Protein AF-A0A3M1ZK72-F1 (afdb_monomer_lite)

Radius of gyration: 18.94 Å; chains: 1; bounding box: 48×48×54 Å

Secondary structure (DSSP, 8-state):
--TT-BHHHHHHHHHHHHHHHHHHHHHHHHHHTTSPBPPPPTT--S---SSSBSS--HHHHHHHHHHHHHHHHHHHHHHHHHHHH--S-BSB--HHHHHHHHHHHHHHHHHHHHHHHH---GGGTS-HHHHHHHHHHHHHHHHHHHHHHH-SBTTBPP---HHHHHHHHHHHHHHHHHHHHHHHHHS----SHHHHHHHHHHHHHHHHHHTTTBGGGG-HHHHHHHHHHHHHHHHHHHHHHTTTTS--

pLDDT: mean 91.04, std 11.21, range [40.5, 98.81]

Sequence (248 aa):
MLQNIKDKDIVNGGIIFSVIVAIAIGLLGTWLTRFELAPVPPGDSGFFYEWQLANPTFWSRVTAWFGWIFHNLAIFWTIWYARKNYSKYSDQLRTINWIALGINAVFIVLHYIQTAVFYDGIAQDVPSWTAQFAVAFMLIVVLIMDSPRRGLFFGRKIKFRRAFLDFFRHYHGYIFSFAVIYTFWFHPMVPTWGHLVGFVHVILVMLQGSLMYMRVHLNRKWMFLLEILVLPHAFQVALAQGKDLWPM

Structure (mmCIF, N/CA/C/O backbone):
data_AF-A0A3M1ZK72-F1
#
_entry.id   AF-A0A3M1ZK72-F1
#
loop_
_atom_site.group_PDB
_atom_site.id
_atom_site.type_symbol
_atom_site.label_atom_id
_atom_site.label_alt_id
_atom_site.label_comp_id
_atom_site.label_asym_id
_atom_site.label_entity_id
_atom_site.label_seq_id
_atom_site.pdbx_PDB_ins_code
_atom_site.Cartn_x
_atom_site.Cartn_y
_atom_site.Cartn_z
_atom_site.occupancy
_atom_site.B_iso_or_equiv
_atom_site.auth_seq_id
_atom_site.auth_comp_id
_atom_site.auth_asym_id
_atom_site.auth_atom_id
_atom_site.pdbx_PDB_model_num
ATOM 1 N N . MET A 1 1 ? 4.010 -18.525 22.629 1.00 40.50 1 MET A N 1
ATOM 2 C CA 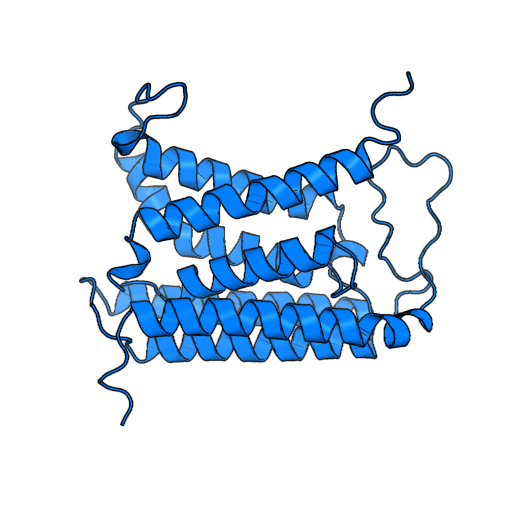. MET A 1 1 ? 5.110 -17.670 23.132 1.00 40.50 1 MET A CA 1
ATOM 3 C C . MET A 1 1 ? 5.039 -16.199 22.661 1.00 40.50 1 MET A C 1
ATOM 5 O O . MET A 1 1 ? 5.993 -15.477 22.883 1.00 40.50 1 MET A O 1
ATOM 9 N N . LEU A 1 2 ? 3.925 -15.708 22.078 1.00 47.84 2 LEU A N 1
ATOM 10 C CA . LEU A 1 2 ? 3.806 -14.333 21.527 1.00 47.84 2 LEU A CA 1
ATOM 11 C C . LEU A 1 2 ? 2.905 -13.377 22.350 1.00 47.84 2 LEU A C 1
ATOM 13 O O . LEU A 1 2 ? 2.495 -12.335 21.853 1.00 47.84 2 LEU A O 1
ATOM 17 N N . GLN A 1 3 ? 2.554 -13.713 23.596 1.00 50.75 3 GLN A N 1
ATOM 18 C CA . GLN A 1 3 ? 1.463 -13.039 24.330 1.00 50.75 3 GLN A CA 1
ATOM 19 C C . GLN A 1 3 ? 1.811 -11.694 25.009 1.00 50.75 3 GLN A C 1
ATOM 21 O O . GLN A 1 3 ? 0.936 -11.119 25.646 1.00 50.75 3 GLN A O 1
ATOM 26 N N . ASN A 1 4 ? 3.026 -11.149 24.848 1.00 57.03 4 ASN A N 1
ATOM 27 C CA . ASN A 1 4 ? 3.474 -9.960 25.600 1.00 57.03 4 ASN A CA 1
ATOM 28 C C . ASN A 1 4 ? 3.925 -8.751 24.762 1.00 57.03 4 ASN A C 1
ATOM 30 O O . ASN A 1 4 ? 4.440 -7.792 25.336 1.00 57.03 4 ASN A O 1
ATOM 34 N N . ILE A 1 5 ? 3.745 -8.750 23.438 1.00 62.25 5 ILE A N 1
ATOM 35 C CA . ILE A 1 5 ? 4.125 -7.576 22.637 1.00 62.25 5 ILE A CA 1
ATOM 36 C C . ILE A 1 5 ? 3.052 -6.495 22.785 1.00 62.25 5 ILE A C 1
ATOM 38 O O . ILE A 1 5 ? 1.888 -6.733 22.457 1.00 62.25 5 ILE A O 1
ATOM 42 N N . LYS A 1 6 ? 3.437 -5.317 23.290 1.00 73.25 6 LYS A N 1
ATOM 43 C CA . LYS A 1 6 ? 2.516 -4.187 23.443 1.00 73.25 6 LYS A CA 1
ATOM 44 C C . LYS A 1 6 ? 2.309 -3.501 22.097 1.00 73.25 6 LYS A C 1
ATOM 46 O O . LYS A 1 6 ? 3.224 -3.410 21.284 1.00 73.25 6 LYS A O 1
ATOM 51 N N . ASP A 1 7 ? 1.131 -2.916 21.912 1.00 75.75 7 ASP A N 1
ATOM 52 C CA . ASP A 1 7 ? 0.740 -2.111 20.748 1.00 75.75 7 ASP A CA 1
ATOM 53 C C . ASP A 1 7 ? 1.836 -1.162 20.215 1.00 75.75 7 ASP A C 1
ATOM 55 O O . ASP A 1 7 ? 2.029 -1.030 19.006 1.00 75.75 7 ASP A O 1
ATOM 59 N N . LYS A 1 8 ? 2.576 -0.504 21.118 1.00 81.25 8 LYS A N 1
ATOM 60 C CA . LYS A 1 8 ? 3.645 0.443 20.766 1.00 81.25 8 LYS A CA 1
ATOM 61 C C . LYS A 1 8 ? 4.841 -0.239 20.095 1.00 81.25 8 LYS A C 1
ATOM 63 O O . LYS A 1 8 ? 5.430 0.336 19.183 1.00 81.25 8 LYS A O 1
ATOM 68 N N . ASP A 1 9 ? 5.188 -1.443 20.532 1.00 87.31 9 ASP A N 1
ATOM 69 C CA . ASP A 1 9 ? 6.349 -2.173 20.024 1.00 87.31 9 ASP A CA 1
ATOM 70 C C . ASP A 1 9 ? 6.115 -2.603 18.573 1.00 87.31 9 ASP A C 1
ATOM 72 O O . ASP A 1 9 ? 7.022 -2.527 17.749 1.00 87.31 9 ASP A O 1
ATOM 76 N N . ILE A 1 10 ? 4.873 -2.959 18.231 1.00 89.19 10 ILE A N 1
ATOM 77 C CA . ILE A 1 10 ? 4.483 -3.310 16.861 1.00 89.19 10 ILE A CA 1
ATOM 78 C C . ILE A 1 10 ? 4.507 -2.097 15.938 1.00 89.19 10 ILE A C 1
ATOM 80 O O . ILE A 1 10 ? 5.010 -2.197 14.822 1.00 89.19 10 ILE A O 1
ATOM 84 N N . VAL A 1 11 ? 4.017 -0.942 16.399 1.00 92.12 11 VAL A N 1
ATOM 85 C CA . VAL A 1 11 ? 4.112 0.302 15.620 1.00 92.12 11 VAL A CA 1
ATOM 86 C C . VAL A 1 11 ? 5.573 0.665 15.363 1.00 92.12 11 VAL A C 1
ATOM 88 O O . VAL A 1 11 ? 5.947 0.911 14.220 1.00 92.12 11 VAL A O 1
ATOM 91 N N . ASN A 1 12 ? 6.417 0.636 16.397 1.00 93.38 12 ASN A N 1
ATOM 92 C CA . ASN A 1 12 ? 7.847 0.909 16.254 1.00 93.38 12 ASN A CA 1
ATOM 93 C C . ASN A 1 12 ? 8.525 -0.085 15.300 1.00 93.38 12 ASN A C 1
ATOM 95 O O . ASN A 1 12 ? 9.280 0.325 14.421 1.00 93.38 12 ASN A O 1
ATOM 99 N N . GLY A 1 13 ? 8.227 -1.379 15.443 1.00 94.69 13 GLY A N 1
ATOM 100 C CA . GLY A 1 13 ? 8.743 -2.424 14.563 1.00 94.69 13 GLY A CA 1
ATOM 101 C C . GLY A 1 13 ? 8.322 -2.217 13.109 1.00 94.69 13 GLY A C 1
ATOM 102 O O . GLY A 1 13 ? 9.150 -2.336 12.214 1.00 94.69 13 GLY A O 1
ATOM 103 N N . GLY A 1 14 ? 7.068 -1.827 12.868 1.00 95.62 14 GLY A N 1
ATOM 104 C CA . GLY A 1 14 ? 6.571 -1.513 11.531 1.00 95.62 14 GLY A CA 1
ATOM 105 C C . GLY A 1 14 ? 7.202 -0.257 10.918 1.00 95.62 14 GLY A C 1
ATOM 106 O O . GLY A 1 14 ? 7.500 -0.253 9.726 1.00 95.62 14 GLY A O 1
ATOM 107 N N . ILE A 1 15 ? 7.491 0.773 11.725 1.00 96.19 15 ILE A N 1
ATOM 108 C CA . ILE A 1 15 ? 8.259 1.949 11.280 1.00 96.19 15 ILE A CA 1
ATOM 109 C C . ILE A 1 15 ? 9.662 1.532 10.844 1.00 96.19 15 ILE A C 1
ATOM 111 O O . ILE A 1 15 ? 10.061 1.826 9.718 1.00 96.19 15 ILE A O 1
ATOM 115 N N . ILE A 1 16 ? 10.383 0.797 11.692 1.00 97.44 16 ILE A N 1
ATOM 116 C CA . ILE A 1 16 ? 11.730 0.304 11.375 1.00 97.44 16 ILE A CA 1
ATOM 117 C C . ILE A 1 16 ? 11.697 -0.564 10.112 1.00 97.44 16 ILE A C 1
ATOM 119 O O . ILE A 1 16 ? 12.498 -0.360 9.203 1.00 97.44 16 ILE A O 1
ATOM 123 N N . PHE A 1 17 ? 10.732 -1.480 10.014 1.00 97.81 17 PHE A N 1
ATOM 124 C CA . PHE A 1 17 ? 10.551 -2.338 8.848 1.00 97.81 17 PHE A CA 1
ATOM 125 C C . PHE A 1 17 ? 10.323 -1.530 7.563 1.00 97.81 17 PHE A C 1
ATOM 127 O O . PHE A 1 17 ? 10.976 -1.800 6.560 1.00 97.81 17 PHE A O 1
ATOM 134 N N . SER A 1 18 ? 9.472 -0.499 7.592 1.00 97.75 18 SER A N 1
ATOM 135 C CA . SER A 1 18 ? 9.225 0.358 6.422 1.00 97.75 18 SER A CA 1
ATOM 136 C C . SER A 1 18 ? 10.490 1.078 5.937 1.00 97.75 18 SER A C 1
ATOM 138 O O . SER A 1 18 ? 10.725 1.170 4.734 1.00 97.75 18 SER A O 1
ATOM 140 N N . VAL A 1 19 ? 11.351 1.514 6.864 1.00 97.44 19 VAL A N 1
ATOM 141 C CA . VAL A 1 19 ? 12.638 2.146 6.541 1.00 97.44 19 VAL A CA 1
ATOM 142 C C . VAL A 1 19 ? 13.615 1.129 5.954 1.00 97.44 19 VAL A C 1
ATOM 144 O O . VAL A 1 19 ? 14.280 1.427 4.967 1.00 97.44 19 VAL A O 1
ATOM 147 N N . ILE A 1 20 ? 13.676 -0.085 6.508 1.00 98.25 20 ILE A N 1
ATOM 148 C CA . ILE A 1 20 ? 14.503 -1.171 5.962 1.00 98.25 20 ILE A CA 1
ATOM 149 C C . ILE A 1 20 ? 14.077 -1.502 4.528 1.00 98.25 20 ILE A C 1
ATOM 151 O O . ILE A 1 20 ? 14.931 -1.626 3.654 1.00 98.25 20 ILE A O 1
ATOM 155 N N . VAL A 1 21 ? 12.769 -1.597 4.268 1.00 98.00 21 VAL A N 1
ATOM 156 C CA . VAL A 1 21 ? 12.245 -1.825 2.915 1.00 98.00 21 VAL A CA 1
ATOM 157 C C . VAL A 1 21 ? 12.635 -0.676 1.985 1.00 98.00 21 VAL A C 1
ATOM 159 O O . VAL A 1 21 ? 13.110 -0.934 0.886 1.00 98.00 21 VAL A O 1
ATOM 162 N N . ALA A 1 22 ? 12.527 0.582 2.420 1.00 97.44 22 ALA A N 1
ATOM 163 C CA . ALA A 1 22 ? 12.958 1.727 1.615 1.00 97.44 22 ALA A CA 1
ATOM 164 C C . ALA A 1 22 ? 14.461 1.685 1.279 1.00 97.44 22 ALA A C 1
ATOM 166 O O . ALA A 1 22 ? 14.845 1.957 0.143 1.00 97.44 22 ALA A O 1
ATOM 167 N N . ILE A 1 23 ? 15.312 1.290 2.233 1.00 97.62 23 ILE A N 1
ATOM 168 C CA . ILE A 1 23 ? 16.748 1.088 1.987 1.00 97.62 23 ILE A CA 1
ATOM 169 C C . ILE A 1 23 ? 16.960 -0.034 0.964 1.00 97.62 23 ILE A C 1
ATOM 171 O O . ILE A 1 23 ? 17.741 0.141 0.032 1.00 97.62 23 ILE A O 1
ATOM 175 N N . ALA A 1 24 ? 16.246 -1.156 1.093 1.00 97.69 24 ALA A N 1
ATOM 176 C CA . ALA A 1 24 ? 16.325 -2.257 0.135 1.00 97.69 24 ALA A CA 1
ATOM 177 C C . ALA A 1 24 ? 15.925 -1.812 -1.282 1.00 97.69 24 ALA A C 1
ATOM 179 O O . ALA A 1 24 ? 16.632 -2.122 -2.237 1.00 97.69 24 ALA A O 1
ATOM 180 N N . ILE A 1 25 ? 14.854 -1.023 -1.423 1.00 97.31 25 ILE A N 1
ATOM 181 C CA . ILE A 1 25 ? 14.452 -0.420 -2.705 1.00 97.31 25 ILE A CA 1
ATOM 182 C C . ILE A 1 25 ? 15.569 0.479 -3.253 1.00 97.31 25 ILE A C 1
ATOM 184 O O . ILE A 1 25 ? 15.899 0.401 -4.433 1.00 97.31 25 ILE A O 1
ATOM 188 N N . GLY A 1 26 ? 16.205 1.288 -2.400 1.00 96.62 26 GLY A N 1
ATOM 189 C CA . GLY A 1 26 ? 17.373 2.091 -2.772 1.00 96.62 26 GLY A CA 1
ATOM 190 C C . GLY A 1 26 ? 18.510 1.254 -3.367 1.00 96.62 26 GLY A C 1
ATOM 191 O O . GLY A 1 26 ? 19.054 1.602 -4.415 1.00 96.62 26 GLY A O 1
ATOM 192 N N . LEU A 1 27 ? 18.826 0.115 -2.743 1.00 95.75 27 LEU A N 1
ATOM 193 C CA . LEU A 1 27 ? 19.849 -0.823 -3.223 1.00 95.75 27 LEU A CA 1
ATOM 194 C C . LEU A 1 27 ? 19.467 -1.503 -4.545 1.00 95.75 27 LEU A C 1
ATOM 196 O O . LEU A 1 27 ? 20.350 -1.877 -5.317 1.00 95.75 27 LEU A O 1
ATOM 200 N N . LEU A 1 28 ? 18.169 -1.627 -4.834 1.00 95.06 28 LEU A N 1
ATOM 201 C CA . LEU A 1 28 ? 17.675 -2.169 -6.097 1.00 95.06 28 LEU A CA 1
ATOM 202 C C . LEU A 1 28 ? 17.957 -1.228 -7.284 1.00 95.06 28 LEU A C 1
ATOM 204 O O . LEU A 1 28 ? 17.975 -1.676 -8.424 1.00 95.06 28 LEU A O 1
ATOM 208 N N . GLY A 1 29 ? 18.245 0.055 -7.051 1.00 93.19 29 GLY A N 1
ATOM 209 C CA . GLY A 1 29 ? 18.380 1.061 -8.108 1.00 93.19 29 GLY A CA 1
ATOM 210 C C . GLY A 1 29 ? 19.330 0.718 -9.244 1.00 93.19 29 GLY A C 1
ATOM 211 O O . GLY A 1 29 ? 18.924 0.731 -10.403 1.00 93.19 29 GLY A O 1
ATOM 212 N N . THR A 1 30 ? 20.572 0.358 -8.922 1.00 94.12 30 THR A N 1
ATOM 213 C CA . THR A 1 30 ? 21.572 -0.015 -9.936 1.00 94.12 30 THR A CA 1
ATOM 214 C C . THR A 1 30 ? 21.172 -1.275 -10.697 1.00 94.12 30 THR A C 1
ATOM 216 O O . THR A 1 30 ? 21.513 -1.430 -11.862 1.00 94.12 30 THR A O 1
ATOM 219 N N . TRP A 1 31 ? 20.428 -2.178 -10.061 1.00 96.69 31 TRP A N 1
ATOM 220 C CA . TRP A 1 31 ? 19.917 -3.376 -10.717 1.00 96.69 31 TRP A CA 1
ATOM 221 C C . TRP A 1 31 ? 18.808 -3.055 -11.723 1.00 96.69 31 TRP A C 1
ATOM 223 O O . TRP A 1 31 ? 18.710 -3.713 -12.757 1.00 96.69 31 TRP A O 1
ATOM 233 N N . LEU A 1 32 ? 17.996 -2.029 -11.455 1.00 96.81 32 LEU A N 1
ATOM 234 C CA . LEU A 1 32 ? 16.893 -1.630 -12.327 1.00 96.81 32 LEU A CA 1
ATOM 235 C C . LEU A 1 32 ? 17.336 -0.915 -13.610 1.00 96.81 32 LEU A C 1
ATOM 237 O O . LEU A 1 32 ? 16.561 -0.876 -14.559 1.00 96.81 32 LEU A O 1
ATOM 241 N N . THR A 1 33 ? 18.568 -0.403 -13.695 1.00 95.00 33 THR A N 1
ATOM 242 C CA . THR A 1 33 ? 19.051 0.327 -14.889 1.00 95.00 33 THR A CA 1
ATOM 243 C C . THR A 1 33 ? 19.231 -0.550 -16.128 1.00 95.00 33 THR A C 1
ATOM 245 O O . THR A 1 33 ? 19.388 -0.036 -17.230 1.00 95.00 33 THR A O 1
ATOM 248 N N . ARG A 1 34 ? 19.186 -1.876 -15.969 1.00 95.62 34 ARG A N 1
ATOM 249 C CA . ARG A 1 34 ? 19.199 -2.836 -17.082 1.00 95.62 34 ARG A CA 1
ATOM 250 C C . ARG A 1 34 ? 17.912 -2.840 -17.908 1.00 95.62 34 ARG A C 1
ATOM 252 O O . ARG A 1 34 ? 17.882 -3.445 -18.974 1.00 95.62 34 ARG A O 1
ATOM 259 N N . PHE A 1 35 ? 16.838 -2.281 -17.359 1.00 96.75 35 PHE A N 1
ATOM 260 C CA . PHE A 1 35 ? 15.537 -2.239 -17.999 1.00 96.75 35 PHE A CA 1
ATOM 261 C C . PHE A 1 35 ? 15.396 -0.942 -18.792 1.00 96.75 35 PHE A C 1
ATOM 263 O O . PHE A 1 35 ? 15.702 0.140 -18.295 1.00 96.75 35 PHE A O 1
ATOM 270 N N . GLU A 1 36 ? 14.921 -1.060 -20.028 1.00 96.19 36 GLU A N 1
ATOM 271 C CA . GLU A 1 36 ? 14.657 0.080 -20.901 1.00 96.19 36 GLU A CA 1
ATOM 272 C C . GLU A 1 36 ? 13.245 0.620 -20.648 1.00 96.19 36 GLU A C 1
ATOM 274 O O . GLU A 1 36 ? 12.268 -0.135 -20.702 1.00 96.19 36 GLU A O 1
ATOM 279 N N . LEU A 1 37 ? 13.140 1.920 -20.363 1.00 95.38 37 LEU A N 1
ATOM 280 C CA . LEU A 1 37 ? 11.871 2.580 -20.050 1.00 95.38 37 LEU A CA 1
ATOM 281 C C . LEU A 1 37 ? 11.234 3.194 -21.287 1.00 95.38 37 LEU A C 1
ATOM 283 O O . LEU A 1 37 ? 11.926 3.647 -22.200 1.00 95.38 37 LEU A O 1
ATOM 287 N N . ALA A 1 38 ? 9.905 3.219 -21.298 1.00 92.50 38 ALA A N 1
ATOM 288 C CA . ALA A 1 38 ? 9.134 3.812 -22.372 1.00 92.50 38 ALA A CA 1
ATOM 289 C C . ALA A 1 38 ? 9.425 5.323 -22.465 1.00 92.50 38 ALA A C 1
ATOM 291 O O . ALA A 1 38 ? 9.337 6.029 -21.455 1.00 92.50 38 ALA A O 1
ATOM 292 N N . PRO A 1 39 ? 9.761 5.847 -23.658 1.00 89.88 39 PRO A N 1
ATOM 293 C CA . PRO A 1 39 ? 9.915 7.281 -23.838 1.00 89.88 39 PRO A CA 1
ATOM 294 C C . PRO A 1 39 ? 8.557 7.974 -23.702 1.00 89.88 39 PRO A C 1
ATOM 296 O O . PRO A 1 39 ? 7.518 7.404 -24.041 1.00 89.88 39 PRO A O 1
ATOM 299 N N . VAL A 1 40 ? 8.577 9.231 -23.258 1.00 85.44 40 VAL A N 1
ATOM 300 C CA . VAL A 1 40 ? 7.370 10.063 -23.208 1.00 85.44 40 VAL A CA 1
ATOM 301 C C . VAL A 1 40 ? 6.778 10.179 -24.622 1.00 85.44 40 VAL A C 1
ATOM 303 O O . VAL A 1 40 ? 7.496 10.588 -25.543 1.00 85.44 40 VAL A O 1
ATOM 306 N N . PRO A 1 41 ? 5.496 9.827 -24.831 1.00 83.81 41 PRO A N 1
ATOM 307 C CA . PRO A 1 41 ? 4.853 9.941 -26.132 1.00 83.81 41 PRO A CA 1
ATOM 308 C C . PRO A 1 41 ? 4.833 11.394 -26.636 1.00 83.81 41 PRO A C 1
ATOM 310 O O . PRO A 1 41 ? 4.575 12.312 -25.850 1.00 83.81 41 PRO A O 1
ATOM 313 N N . PRO A 1 42 ? 5.041 11.637 -27.945 1.00 83.50 42 PRO A N 1
ATOM 314 C CA . PRO A 1 42 ? 4.880 12.969 -28.516 1.00 83.50 42 PRO A CA 1
ATOM 315 C C . PRO A 1 42 ? 3.465 13.510 -28.273 1.00 83.50 42 PRO A C 1
ATOM 317 O O . PRO A 1 42 ? 2.483 12.863 -28.633 1.00 83.50 42 PRO A O 1
ATOM 320 N N . GLY A 1 43 ? 3.364 14.709 -27.692 1.00 76.75 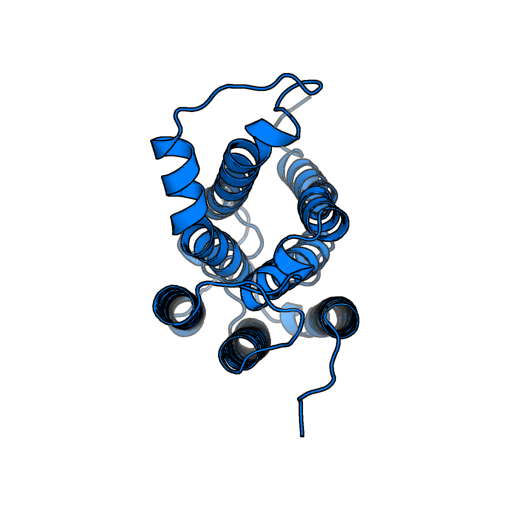43 GLY A N 1
ATOM 321 C CA . GLY A 1 43 ? 2.080 15.352 -27.400 1.00 76.75 43 GLY A CA 1
ATOM 322 C C . GLY A 1 43 ? 1.378 14.850 -26.135 1.00 76.75 43 GLY A C 1
ATOM 323 O O . GLY A 1 43 ? 0.171 15.061 -26.013 1.00 76.75 43 GLY A O 1
ATOM 324 N N . ASP A 1 44 ? 2.093 14.192 -25.212 1.00 76.00 44 ASP A N 1
ATOM 325 C CA . ASP A 1 44 ? 1.523 13.835 -23.910 1.00 76.00 44 ASP A CA 1
ATOM 326 C C . ASP A 1 44 ? 0.995 15.072 -23.168 1.00 76.00 44 ASP A C 1
ATOM 328 O O . ASP A 1 44 ? 1.634 16.122 -23.116 1.00 76.00 44 ASP A O 1
ATOM 332 N N . SER A 1 45 ? -0.189 14.930 -22.576 1.00 68.06 45 SER A N 1
ATOM 333 C CA . SER A 1 45 ? -0.869 15.992 -21.835 1.00 68.06 45 SER A CA 1
ATOM 334 C C . SER A 1 45 ? -0.527 15.985 -20.336 1.00 68.06 45 SER A C 1
ATOM 336 O O . SER A 1 45 ? -1.337 16.443 -19.530 1.00 68.06 45 SER A O 1
ATOM 338 N N . GLY A 1 46 ? 0.610 15.397 -19.946 1.00 66.38 46 GLY A N 1
ATOM 339 C CA . GLY A 1 46 ? 1.106 15.336 -18.567 1.00 66.38 46 GLY A CA 1
ATOM 340 C C . GLY A 1 46 ? 0.602 14.152 -17.731 1.00 66.38 46 GLY A C 1
ATOM 341 O O . GLY A 1 46 ? 0.747 14.168 -16.507 1.00 66.38 46 GLY A O 1
ATOM 342 N N . PHE A 1 47 ? -0.010 13.133 -18.346 1.00 68.50 47 PHE A N 1
ATOM 343 C CA . PHE A 1 47 ? -0.522 11.949 -17.631 1.00 68.50 47 PHE A CA 1
ATOM 344 C C . PHE A 1 47 ? 0.267 10.670 -17.907 1.00 68.50 47 PHE A C 1
ATOM 346 O O . PHE A 1 47 ? -0.012 9.644 -17.265 1.00 68.50 47 PHE A O 1
ATOM 353 N N . PHE A 1 48 ? 1.249 10.720 -18.809 1.00 81.94 48 PHE A N 1
ATOM 354 C CA . PHE A 1 48 ? 2.158 9.611 -19.036 1.00 81.94 48 PHE A CA 1
ATOM 355 C C . PHE A 1 48 ? 2.906 9.241 -17.751 1.00 81.94 48 PHE A C 1
ATOM 357 O O . PHE A 1 48 ? 3.372 10.097 -16.998 1.00 81.94 48 PHE A O 1
ATOM 364 N N . TYR A 1 49 ? 3.003 7.939 -17.484 1.00 87.62 49 TYR A N 1
ATOM 365 C CA . TYR A 1 49 ? 3.740 7.431 -16.338 1.00 87.62 49 TYR A CA 1
ATOM 366 C C . TYR A 1 49 ? 5.119 6.953 -16.794 1.00 87.62 49 TYR A C 1
ATOM 368 O O . TYR A 1 49 ? 5.266 5.879 -17.361 1.00 87.62 49 TYR A O 1
ATOM 376 N N . GLU A 1 50 ? 6.131 7.764 -16.503 1.00 88.31 50 GLU A N 1
ATOM 377 C CA . GLU A 1 50 ? 7.535 7.617 -16.928 1.00 88.31 50 GLU A CA 1
ATOM 378 C C . GLU A 1 50 ? 8.259 6.343 -16.443 1.00 88.31 50 GLU A C 1
ATOM 380 O O . GLU A 1 50 ? 9.342 6.033 -16.930 1.00 88.31 50 GLU A O 1
ATOM 385 N N . TRP A 1 51 ? 7.676 5.572 -15.522 1.00 92.88 51 TRP A N 1
ATOM 386 C CA . TRP A 1 51 ? 8.295 4.366 -14.948 1.00 92.88 51 TRP A CA 1
ATOM 387 C C . TRP A 1 51 ? 7.679 3.073 -15.500 1.00 92.88 51 TRP A C 1
ATOM 389 O O . TRP A 1 51 ? 7.408 2.134 -14.756 1.00 92.88 51 TRP A O 1
ATOM 399 N N . GLN A 1 52 ? 7.421 3.048 -16.806 1.00 94.50 52 GLN A N 1
ATOM 400 C CA . GLN A 1 52 ? 6.898 1.904 -17.561 1.00 94.50 52 GLN A CA 1
ATOM 401 C C . GLN A 1 52 ? 8.003 1.284 -18.419 1.00 94.50 52 GLN A C 1
ATOM 403 O O . GLN A 1 52 ? 8.838 2.019 -18.950 1.00 94.50 52 GLN A O 1
ATOM 408 N N . LEU A 1 53 ? 8.011 -0.039 -18.607 1.00 95.88 53 LEU A N 1
ATOM 409 C CA . LEU A 1 53 ? 8.909 -0.665 -19.582 1.00 95.88 53 LEU A CA 1
ATOM 410 C C . LEU A 1 53 ? 8.575 -0.221 -21.013 1.00 95.88 53 LEU A C 1
ATOM 412 O O . LEU A 1 53 ? 7.411 -0.154 -21.405 1.00 95.88 53 LEU A O 1
ATOM 416 N N . ALA A 1 54 ? 9.610 -0.011 -21.832 1.00 95.69 54 ALA A N 1
ATOM 417 C CA . ALA A 1 54 ? 9.452 0.235 -23.268 1.00 95.69 54 ALA A CA 1
ATOM 418 C C . ALA A 1 54 ? 8.834 -0.972 -23.987 1.00 95.69 54 ALA A C 1
ATOM 420 O O . ALA A 1 54 ? 7.993 -0.824 -24.870 1.00 95.69 54 ALA A O 1
ATOM 421 N N . ASN A 1 55 ? 9.247 -2.175 -23.580 1.00 95.06 55 ASN A N 1
ATOM 422 C CA . ASN A 1 55 ? 8.831 -3.444 -24.168 1.00 95.06 55 ASN A CA 1
ATOM 423 C C . ASN A 1 55 ? 8.289 -4.377 -23.069 1.00 95.06 55 ASN A C 1
ATOM 425 O O . ASN A 1 55 ? 9.005 -5.281 -22.624 1.00 95.06 55 ASN A O 1
ATOM 429 N N . PRO A 1 56 ? 7.050 -4.164 -22.584 1.00 95.88 56 PRO A N 1
ATOM 430 C CA . PRO A 1 56 ? 6.468 -4.992 -21.535 1.00 95.88 56 PRO A CA 1
ATOM 431 C C . PRO A 1 56 ? 6.241 -6.422 -22.034 1.00 95.88 56 PRO A C 1
ATOM 433 O O . PRO A 1 56 ? 5.884 -6.663 -23.189 1.00 95.88 56 PRO A O 1
ATOM 436 N N . THR A 1 57 ? 6.396 -7.396 -21.140 1.00 96.81 57 THR A N 1
ATOM 437 C CA . THR A 1 57 ? 6.166 -8.812 -21.450 1.00 96.81 57 THR A CA 1
ATOM 438 C C . THR A 1 57 ? 4.863 -9.295 -20.825 1.00 96.81 57 THR A C 1
ATOM 440 O O . THR A 1 57 ? 4.287 -8.653 -19.946 1.00 96.81 57 THR A O 1
ATOM 443 N N . PHE A 1 58 ? 4.401 -10.480 -21.230 1.00 97.00 58 PHE A N 1
ATOM 444 C CA . PHE A 1 58 ? 3.292 -11.139 -20.537 1.00 97.00 58 PHE A CA 1
ATOM 445 C C . PHE A 1 58 ? 3.566 -11.267 -19.027 1.00 97.00 58 PHE A C 1
ATOM 447 O O . PHE A 1 58 ? 2.698 -10.967 -18.209 1.00 97.00 58 PHE A O 1
ATOM 454 N N . TRP A 1 59 ? 4.791 -11.656 -18.655 1.00 97.44 59 TRP A N 1
ATOM 455 C CA . TRP A 1 59 ? 5.159 -11.887 -17.260 1.00 97.44 59 TRP A CA 1
ATOM 456 C C . TRP A 1 59 ? 5.273 -10.603 -16.441 1.00 97.44 59 TRP A C 1
ATOM 458 O O . TRP A 1 59 ? 4.872 -10.614 -15.278 1.00 97.44 59 TRP A O 1
ATOM 468 N N . SER A 1 60 ? 5.745 -9.498 -17.027 1.00 95.50 60 SER A N 1
ATOM 469 C CA . SER A 1 60 ? 5.851 -8.225 -16.303 1.00 95.50 60 SER A CA 1
ATOM 470 C C . SER A 1 60 ? 4.491 -7.694 -15.867 1.00 95.50 60 SER A C 1
ATOM 472 O O . SER A 1 60 ? 4.316 -7.318 -14.711 1.00 95.50 60 SER A O 1
ATOM 474 N N . ARG A 1 61 ? 3.485 -7.824 -16.732 1.00 97.19 61 ARG A N 1
ATOM 475 C CA . ARG A 1 61 ? 2.111 -7.383 -16.461 1.00 97.19 61 ARG A CA 1
ATOM 476 C C . ARG A 1 61 ? 1.357 -8.350 -15.552 1.00 97.19 61 ARG A C 1
ATOM 478 O O . ARG A 1 61 ? 0.779 -7.956 -14.540 1.00 97.19 61 ARG A O 1
ATOM 485 N N . VAL A 1 62 ? 1.364 -9.644 -15.889 1.00 97.75 62 VAL A N 1
ATOM 486 C CA . VAL A 1 62 ? 0.517 -10.630 -15.201 1.00 97.75 62 VAL A CA 1
ATOM 487 C C . VAL A 1 62 ? 0.937 -10.836 -13.741 1.00 97.75 62 VAL A C 1
ATOM 489 O O . VAL A 1 62 ? 0.086 -11.051 -12.880 1.00 97.75 62 VAL A O 1
ATOM 492 N N . THR A 1 63 ? 2.237 -10.734 -13.440 1.00 98.12 63 THR A N 1
ATOM 493 C CA . THR A 1 63 ? 2.749 -10.889 -12.070 1.00 98.12 63 THR A CA 1
ATOM 494 C C . THR A 1 63 ? 2.333 -9.728 -11.171 1.00 98.12 63 THR A C 1
ATOM 496 O O . THR A 1 63 ? 1.962 -9.976 -10.024 1.00 98.12 63 THR A O 1
ATOM 499 N N . ALA A 1 64 ? 2.296 -8.495 -11.690 1.00 97.88 64 ALA A N 1
ATOM 500 C CA . ALA A 1 64 ? 1.799 -7.332 -10.959 1.00 97.88 64 ALA A CA 1
ATOM 501 C C . ALA A 1 64 ? 0.294 -7.452 -10.656 1.00 97.88 64 ALA A C 1
ATOM 503 O O . ALA A 1 64 ? -0.129 -7.296 -9.508 1.00 97.88 64 ALA A O 1
ATOM 504 N N . TRP A 1 65 ? -0.518 -7.827 -11.654 1.00 98.44 65 TRP A N 1
ATOM 505 C CA . TRP A 1 65 ? -1.959 -8.033 -11.464 1.00 98.44 65 TRP A CA 1
ATOM 506 C C . TRP A 1 65 ? -2.279 -9.166 -10.495 1.00 98.44 65 TRP A C 1
ATOM 508 O O . TRP A 1 65 ? -3.102 -8.985 -9.598 1.00 98.44 65 TRP A O 1
ATOM 518 N N . PHE A 1 66 ? -1.636 -10.329 -10.632 1.00 98.25 66 PHE A N 1
ATOM 519 C CA . PHE A 1 66 ? -1.852 -11.425 -9.688 1.00 98.25 66 PHE A CA 1
ATOM 520 C C . PHE A 1 66 ? -1.363 -11.069 -8.288 1.00 98.25 66 PHE A C 1
ATOM 522 O O . PHE A 1 66 ? -2.065 -11.361 -7.319 1.00 98.25 66 PHE A O 1
ATOM 529 N N . GLY A 1 67 ? -0.214 -10.397 -8.178 1.00 98.50 67 GLY A N 1
ATOM 530 C CA . GLY A 1 67 ? 0.281 -9.854 -6.918 1.00 98.50 67 GLY A CA 1
ATOM 531 C C . GLY A 1 67 ? -0.782 -9.007 -6.227 1.00 98.50 67 GLY A C 1
ATOM 532 O O . GLY A 1 67 ? -1.130 -9.271 -5.077 1.00 98.50 67 GLY A O 1
ATOM 533 N N . TRP A 1 68 ? -1.385 -8.068 -6.952 1.00 98.56 68 TRP A N 1
ATOM 534 C CA . TRP A 1 68 ? -2.474 -7.242 -6.443 1.00 98.56 68 TRP A CA 1
ATOM 535 C C . TRP A 1 68 ? -3.735 -8.029 -6.081 1.00 98.56 68 TRP A C 1
ATOM 537 O O . TRP A 1 68 ? -4.236 -7.873 -4.966 1.00 98.56 68 TRP A O 1
ATOM 547 N N . ILE A 1 69 ? -4.239 -8.891 -6.972 1.00 98.69 69 ILE A N 1
ATOM 548 C CA . ILE A 1 69 ? -5.466 -9.671 -6.742 1.00 98.69 69 ILE A CA 1
ATOM 549 C C . ILE A 1 69 ? -5.315 -10.531 -5.490 1.00 98.69 69 ILE A C 1
ATOM 551 O O . ILE A 1 69 ? -6.153 -10.465 -4.590 1.00 98.69 69 ILE A O 1
ATOM 555 N N . PHE A 1 70 ? -4.244 -11.322 -5.402 1.00 98.81 70 PHE A N 1
ATOM 556 C CA . PHE A 1 70 ? -4.048 -12.225 -4.273 1.00 98.81 70 PHE A CA 1
ATOM 557 C C . PHE A 1 70 ? -3.755 -11.465 -2.982 1.00 98.81 70 PHE A C 1
ATOM 559 O O . PHE A 1 70 ? -4.295 -11.838 -1.941 1.00 98.81 70 PHE A O 1
ATOM 566 N N . HIS A 1 71 ? -2.982 -10.376 -3.040 1.00 98.81 71 HIS A N 1
ATOM 567 C CA . HIS A 1 71 ? -2.734 -9.540 -1.868 1.00 98.81 71 HIS A CA 1
ATOM 568 C C . HIS A 1 71 ? -4.043 -8.946 -1.335 1.00 98.81 71 HIS A C 1
ATOM 570 O O . HIS A 1 71 ? -4.360 -9.073 -0.150 1.00 98.81 71 HIS A O 1
ATOM 576 N N . ASN A 1 72 ? -4.849 -8.365 -2.224 1.00 98.56 72 ASN A N 1
ATOM 577 C CA . ASN A 1 72 ? -6.102 -7.724 -1.864 1.00 98.56 72 ASN A CA 1
ATOM 578 C C . ASN A 1 72 ? -7.130 -8.734 -1.332 1.00 98.56 72 ASN A C 1
ATOM 580 O O . ASN A 1 72 ? -7.725 -8.505 -0.281 1.00 98.56 72 ASN A O 1
ATOM 584 N N . LEU A 1 73 ? -7.298 -9.886 -1.992 1.00 98.75 73 LEU A N 1
ATOM 585 C CA . LEU A 1 73 ? -8.205 -10.944 -1.530 1.00 98.75 73 LEU A CA 1
ATOM 586 C C . LEU A 1 73 ? -7.771 -11.536 -0.185 1.00 98.75 73 LEU A C 1
ATOM 588 O O . LEU A 1 73 ? -8.621 -11.767 0.679 1.00 98.75 73 LEU A O 1
ATOM 592 N N . ALA A 1 74 ? -6.468 -11.741 0.026 1.00 98.81 74 ALA A N 1
ATOM 593 C CA . ALA A 1 74 ? -5.947 -12.231 1.296 1.00 98.81 74 ALA A CA 1
ATOM 594 C C . ALA A 1 74 ? -6.253 -11.245 2.435 1.00 98.81 74 ALA A C 1
ATOM 596 O O . ALA A 1 74 ? -6.776 -11.644 3.476 1.00 98.81 74 ALA A O 1
ATOM 597 N N . ILE A 1 75 ? -6.024 -9.944 2.226 1.00 98.75 75 ILE A N 1
ATOM 598 C CA . ILE A 1 75 ? -6.348 -8.918 3.226 1.00 98.75 75 ILE A CA 1
ATOM 599 C C . ILE A 1 75 ? -7.861 -8.780 3.426 1.00 98.75 75 ILE A C 1
ATOM 601 O O . ILE A 1 75 ? -8.315 -8.738 4.572 1.00 98.75 75 ILE A O 1
ATOM 605 N N . PHE A 1 76 ? -8.668 -8.813 2.365 1.00 98.75 76 PHE A N 1
ATOM 606 C CA . PHE A 1 76 ? -10.131 -8.812 2.466 1.00 98.75 76 PHE A CA 1
ATOM 607 C C . PHE A 1 76 ? -10.642 -9.980 3.307 1.00 98.75 76 PHE A C 1
ATOM 609 O O . PHE A 1 76 ? -11.514 -9.790 4.158 1.00 98.75 76 PHE A O 1
ATOM 616 N N . TRP A 1 77 ? -10.067 -11.170 3.129 1.00 98.75 77 TRP A N 1
ATOM 617 C CA . TRP A 1 77 ? -10.384 -12.324 3.961 1.00 98.75 77 TRP A CA 1
ATOM 618 C C . TRP A 1 77 ? -10.053 -12.067 5.436 1.00 98.75 77 TRP A C 1
ATOM 620 O O . TRP A 1 77 ? -10.886 -12.353 6.300 1.00 98.75 77 TRP A O 1
ATOM 630 N N . THR A 1 78 ? -8.901 -11.459 5.747 1.00 98.69 78 THR A N 1
ATOM 631 C CA . THR A 1 78 ? -8.564 -11.130 7.144 1.00 98.69 78 THR A CA 1
ATOM 632 C C . THR A 1 78 ? -9.546 -10.132 7.765 1.00 98.69 78 THR A C 1
ATOM 634 O O . THR A 1 78 ? -9.954 -10.310 8.916 1.00 98.69 78 THR A O 1
ATOM 637 N N . ILE A 1 79 ? -9.992 -9.130 6.998 1.00 98.38 79 ILE A N 1
ATOM 638 C CA . ILE A 1 79 ? -10.978 -8.134 7.439 1.00 98.38 79 ILE A CA 1
ATOM 639 C C . ILE A 1 79 ? -12.333 -8.802 7.675 1.00 98.38 79 ILE A C 1
ATOM 641 O O . ILE A 1 79 ? -12.964 -8.575 8.710 1.00 98.38 79 ILE A O 1
ATOM 645 N N . TRP A 1 80 ? -12.781 -9.643 6.742 1.00 98.31 80 TRP A N 1
ATOM 646 C CA . TRP A 1 80 ? -14.016 -10.412 6.877 1.00 98.31 80 TRP A CA 1
ATOM 647 C C . TRP A 1 80 ? -13.986 -11.291 8.127 1.00 98.31 80 TRP A C 1
ATOM 649 O O . TRP A 1 80 ? -14.917 -11.255 8.937 1.00 98.31 80 TRP A O 1
ATOM 659 N N . TYR A 1 81 ? -12.887 -12.022 8.326 1.00 98.44 81 TYR A N 1
ATOM 660 C CA . TYR A 1 81 ? -12.698 -12.886 9.482 1.00 98.44 81 TYR A CA 1
ATOM 661 C C . TYR A 1 81 ? -12.741 -12.084 10.786 1.00 98.44 81 TYR A C 1
ATOM 663 O O . TYR A 1 81 ? -13.476 -12.443 11.708 1.00 98.44 81 TYR A O 1
ATOM 671 N N . ALA A 1 82 ? -11.997 -10.979 10.871 1.00 97.31 82 ALA A N 1
ATOM 672 C CA . ALA A 1 82 ? -11.977 -10.133 12.058 1.00 97.31 82 ALA A CA 1
ATOM 673 C C . ALA A 1 82 ? -13.364 -9.546 12.355 1.00 97.31 82 ALA A C 1
ATOM 675 O O . ALA A 1 82 ? -13.817 -9.603 13.497 1.00 97.31 82 ALA A O 1
ATOM 676 N N . ARG A 1 83 ? -14.083 -9.069 11.329 1.00 96.00 83 ARG A N 1
ATOM 677 C CA . ARG A 1 83 ? -15.449 -8.542 11.474 1.00 96.00 83 ARG A CA 1
ATOM 678 C C . ARG A 1 83 ? -16.444 -9.572 11.996 1.00 96.00 83 ARG A C 1
ATOM 680 O O . ARG A 1 83 ? -17.319 -9.215 12.779 1.00 96.00 83 ARG A O 1
ATOM 687 N N . LYS A 1 84 ? -16.330 -10.828 11.559 1.00 97.00 84 LYS A N 1
ATOM 688 C CA . LYS A 1 84 ? -17.224 -11.913 11.985 1.00 97.00 84 LYS A CA 1
ATOM 689 C C . LYS A 1 84 ? -16.943 -12.375 13.415 1.00 97.00 84 LYS A C 1
ATOM 691 O O . LYS A 1 84 ? -17.874 -12.734 14.128 1.00 97.00 84 LYS A O 1
ATOM 696 N N . ASN A 1 85 ? -15.675 -12.384 13.825 1.00 96.81 85 ASN A N 1
ATOM 697 C CA . ASN A 1 85 ? -15.257 -13.013 15.078 1.00 96.81 85 ASN A CA 1
ATOM 698 C C . ASN A 1 85 ? -15.038 -12.023 16.228 1.00 96.81 85 ASN A C 1
ATOM 700 O O . ASN A 1 85 ? -15.027 -12.436 17.387 1.00 96.81 85 ASN A O 1
ATOM 704 N N . TYR A 1 86 ? -14.847 -10.731 15.947 1.00 94.81 86 TYR A N 1
ATOM 705 C CA . TYR A 1 86 ? -14.471 -9.744 16.956 1.00 94.81 86 TYR A CA 1
ATOM 706 C C . TYR A 1 86 ? -15.481 -8.605 17.084 1.00 94.81 86 TYR A C 1
ATOM 708 O O . TYR A 1 86 ? -15.896 -7.989 16.108 1.00 94.81 86 TYR A O 1
ATOM 716 N N . SER A 1 87 ? -15.806 -8.266 18.332 1.00 91.50 87 SER A N 1
ATOM 717 C CA . SER A 1 87 ? -16.706 -7.157 18.680 1.00 91.50 87 SER A CA 1
ATOM 718 C C . SER A 1 87 ? -16.052 -6.078 19.548 1.00 91.50 87 SER A C 1
ATOM 720 O O . SER A 1 87 ? -16.555 -4.959 19.621 1.00 91.50 87 SER A O 1
ATOM 722 N N . LYS A 1 88 ? -14.921 -6.384 20.201 1.00 93.50 88 LYS A N 1
ATOM 723 C CA . LYS A 1 88 ? -14.216 -5.477 21.120 1.00 93.50 88 LYS A CA 1
ATOM 724 C C . LYS A 1 88 ? -12.764 -5.267 20.708 1.00 93.50 88 LYS A C 1
ATOM 726 O O . LYS A 1 88 ? -12.099 -6.209 20.257 1.00 93.50 88 LYS A O 1
ATOM 731 N N . TYR A 1 89 ? -12.284 -4.048 20.942 1.00 93.56 89 TYR A N 1
ATOM 732 C CA . TYR A 1 89 ? -10.880 -3.679 20.788 1.00 93.56 89 TYR A CA 1
ATOM 733 C C . TYR A 1 89 ? -10.017 -4.282 21.906 1.00 93.56 89 TYR A C 1
ATOM 735 O O . TYR A 1 89 ? -10.498 -4.470 23.025 1.00 93.56 89 TYR A O 1
ATOM 743 N N . SER A 1 90 ? -8.757 -4.595 21.605 1.00 91.44 90 SER A N 1
ATOM 744 C CA . SER A 1 90 ? -7.794 -5.186 22.545 1.00 91.44 90 SER A CA 1
ATOM 745 C C . SER A 1 90 ? -6.434 -4.487 22.484 1.00 91.44 90 SER A C 1
ATOM 747 O O . SER A 1 90 ? -6.106 -3.882 21.472 1.00 91.44 90 SER A O 1
ATOM 749 N N . ASP A 1 91 ? -5.659 -4.574 23.562 1.00 87.50 91 ASP A N 1
ATOM 750 C CA . ASP A 1 91 ? -4.260 -4.112 23.643 1.00 87.50 91 ASP A CA 1
ATOM 751 C C . ASP A 1 91 ? -3.258 -5.244 23.340 1.00 87.50 91 ASP A C 1
ATOM 753 O O . ASP A 1 91 ? -2.080 -5.166 23.684 1.00 87.50 91 ASP A O 1
ATOM 757 N N . GLN A 1 92 ? -3.756 -6.362 22.807 1.00 87.38 92 GLN A N 1
ATOM 758 C CA . GLN A 1 92 ? -2.965 -7.535 22.466 1.00 87.38 92 GLN A CA 1
ATOM 759 C C . GLN A 1 92 ? -3.229 -7.929 21.019 1.00 87.38 92 GLN A C 1
ATOM 761 O O . GLN A 1 92 ? -4.374 -7.936 20.554 1.00 87.38 92 GLN A O 1
ATOM 766 N N . LEU A 1 93 ? -2.158 -8.318 20.328 1.00 89.62 93 LEU A N 1
ATOM 767 C CA . LEU A 1 93 ? -2.254 -8.906 19.001 1.00 89.62 93 LEU A CA 1
ATOM 768 C C . LEU A 1 93 ? -3.020 -10.225 19.054 1.00 89.62 93 LEU A C 1
ATOM 770 O O . LEU A 1 93 ? -2.696 -11.129 19.828 1.00 89.62 93 LEU A O 1
ATOM 774 N N . ARG A 1 94 ? -4.002 -10.362 18.166 1.00 92.25 94 ARG A N 1
ATOM 775 C CA . ARG A 1 94 ? -4.695 -11.628 17.930 1.00 92.25 94 ARG A CA 1
ATOM 776 C C . ARG A 1 94 ? -4.072 -12.346 16.743 1.00 92.25 94 ARG A C 1
ATOM 778 O O . ARG A 1 94 ? -3.362 -11.753 15.932 1.00 92.25 94 ARG A O 1
ATOM 785 N N . THR A 1 95 ? -4.388 -13.628 16.603 1.00 94.38 95 THR A N 1
ATOM 786 C CA . THR A 1 95 ? -3.879 -14.465 15.509 1.00 94.38 95 THR A CA 1
ATOM 787 C C . THR A 1 95 ? -4.130 -13.846 14.136 1.00 94.38 95 THR A C 1
ATOM 789 O O . THR A 1 95 ? -3.231 -13.840 13.306 1.00 94.38 95 THR A O 1
ATOM 792 N N . ILE A 1 96 ? -5.308 -13.255 13.898 1.00 96.81 96 ILE A N 1
ATOM 793 C CA . ILE A 1 96 ? -5.592 -12.648 12.590 1.00 96.81 96 ILE A CA 1
ATOM 794 C C . ILE A 1 96 ? -4.742 -11.404 12.313 1.00 96.81 96 ILE A C 1
ATOM 796 O O . ILE A 1 96 ? -4.423 -11.144 11.159 1.00 96.81 96 ILE A O 1
ATOM 800 N N . ASN A 1 97 ? -4.341 -10.655 13.346 1.00 96.56 97 ASN A N 1
ATOM 801 C CA . ASN A 1 97 ? -3.445 -9.515 13.175 1.00 96.56 97 ASN A CA 1
ATOM 802 C C . ASN A 1 97 ? -2.055 -10.004 12.755 1.00 96.56 97 ASN A C 1
ATOM 804 O O . ASN A 1 97 ? -1.485 -9.473 11.810 1.00 96.56 97 ASN A O 1
ATOM 808 N N . TRP A 1 98 ? -1.550 -11.068 13.391 1.00 96.12 98 TRP A N 1
ATOM 809 C CA . TRP A 1 98 ? -0.307 -11.726 12.976 1.00 96.12 98 TRP A CA 1
ATOM 810 C C . TRP A 1 98 ? -0.372 -12.249 11.542 1.00 96.12 98 TRP A C 1
ATOM 812 O O . TRP A 1 98 ? 0.573 -12.058 10.783 1.00 96.12 98 TRP A O 1
ATOM 822 N N . ILE A 1 99 ? -1.494 -12.856 11.154 1.00 98.25 99 ILE A N 1
ATOM 823 C CA . ILE A 1 99 ? -1.702 -13.323 9.781 1.00 98.25 99 ILE A CA 1
ATOM 824 C C . ILE A 1 99 ? -1.706 -12.141 8.804 1.00 98.25 99 ILE A C 1
ATOM 826 O O . ILE A 1 99 ? -1.009 -12.196 7.799 1.00 98.25 99 ILE A O 1
ATOM 830 N N . ALA A 1 100 ? -2.421 -11.053 9.104 1.00 98.50 100 ALA A N 1
ATOM 831 C CA . ALA A 1 100 ? -2.449 -9.864 8.251 1.00 98.50 100 ALA A CA 1
ATOM 832 C C . ALA A 1 100 ? -1.063 -9.204 8.118 1.00 98.50 100 ALA A C 1
ATOM 834 O O . ALA A 1 100 ? -0.688 -8.797 7.021 1.00 98.50 100 ALA A O 1
ATOM 835 N N . LEU A 1 101 ? -0.288 -9.130 9.208 1.00 98.19 101 LEU A N 1
ATOM 836 C CA . LEU A 1 101 ? 1.103 -8.660 9.180 1.00 98.19 101 LEU A CA 1
ATOM 837 C C . LEU A 1 101 ? 1.975 -9.561 8.297 1.00 98.19 101 LEU A C 1
ATOM 839 O O . LEU A 1 101 ? 2.729 -9.060 7.468 1.00 98.19 101 LEU A O 1
ATOM 843 N N . GLY A 1 102 ? 1.844 -10.882 8.449 1.00 98.31 102 GLY A N 1
ATOM 844 C CA . GLY A 1 102 ? 2.575 -11.866 7.652 1.00 98.31 102 GLY A CA 1
ATOM 845 C C . GLY A 1 102 ? 2.232 -11.798 6.165 1.00 98.31 102 GLY A C 1
ATOM 846 O O . GLY A 1 102 ? 3.138 -11.804 5.340 1.00 98.31 102 GLY A O 1
ATOM 847 N N . ILE A 1 103 ? 0.947 -11.663 5.822 1.00 98.81 103 ILE A N 1
ATOM 848 C CA . ILE A 1 103 ? 0.479 -11.470 4.441 1.00 98.81 103 ILE A CA 1
ATOM 849 C C . ILE A 1 103 ? 1.141 -10.230 3.837 1.00 98.81 103 ILE A C 1
ATOM 851 O O . ILE A 1 103 ? 1.813 -10.349 2.816 1.00 98.81 103 ILE A O 1
ATOM 855 N N . ASN A 1 104 ? 1.021 -9.069 4.490 1.00 98.75 104 ASN A N 1
ATOM 856 C CA . ASN A 1 104 ? 1.630 -7.831 3.997 1.00 98.75 104 ASN A CA 1
ATOM 857 C C . ASN A 1 104 ? 3.151 -7.984 3.828 1.00 98.75 104 ASN A C 1
ATOM 859 O O . ASN A 1 104 ? 3.687 -7.618 2.788 1.00 98.75 104 ASN A O 1
ATOM 863 N N . ALA A 1 105 ? 3.851 -8.574 4.803 1.00 98.50 105 ALA A N 1
ATOM 864 C CA . ALA A 1 105 ? 5.296 -8.788 4.721 1.00 98.50 105 ALA A CA 1
ATOM 865 C C . ALA A 1 105 ? 5.694 -9.695 3.542 1.00 98.50 105 ALA A C 1
ATOM 867 O O . ALA A 1 105 ? 6.629 -9.372 2.809 1.00 98.50 105 ALA A O 1
ATOM 868 N N . VAL A 1 106 ? 4.965 -10.794 3.319 1.00 98.75 106 VAL A N 1
ATOM 869 C CA . VAL A 1 106 ? 5.194 -11.698 2.182 1.00 98.75 106 VAL A CA 1
ATOM 870 C C . VAL A 1 106 ? 4.969 -10.972 0.862 1.00 98.75 106 VAL A C 1
ATOM 872 O O . VAL A 1 106 ? 5.831 -11.031 -0.009 1.00 98.75 106 VAL A O 1
ATOM 875 N N . PHE A 1 107 ? 3.860 -10.246 0.706 1.00 98.75 107 PHE A N 1
ATOM 876 C CA . PHE A 1 107 ? 3.586 -9.525 -0.538 1.00 98.75 107 PHE A CA 1
ATOM 877 C C . PHE A 1 107 ? 4.534 -8.345 -0.770 1.00 98.75 107 PHE A C 1
ATOM 879 O O . PHE A 1 107 ? 4.810 -8.031 -1.923 1.00 98.75 107 PHE A O 1
ATOM 886 N N . ILE A 1 108 ? 5.100 -7.748 0.283 1.00 98.75 108 ILE A N 1
ATOM 887 C CA . ILE A 1 108 ? 6.176 -6.759 0.151 1.00 98.75 108 ILE A CA 1
ATOM 888 C C . ILE A 1 108 ? 7.428 -7.387 -0.460 1.00 98.75 108 ILE A C 1
ATOM 890 O O . ILE A 1 108 ? 7.981 -6.842 -1.412 1.00 98.75 108 ILE A O 1
ATOM 894 N N . VAL A 1 109 ? 7.839 -8.557 0.033 1.00 98.56 109 VAL A N 1
ATOM 895 C CA . VAL A 1 109 ? 8.982 -9.294 -0.529 1.00 98.56 109 VAL A CA 1
ATOM 896 C C . VAL A 1 109 ? 8.687 -9.771 -1.951 1.00 98.56 109 VAL A C 1
ATOM 898 O O . VAL A 1 109 ? 9.535 -9.636 -2.829 1.00 98.56 109 VAL A O 1
ATOM 901 N N . LEU A 1 110 ? 7.484 -10.292 -2.207 1.00 98.62 110 LEU A N 1
ATOM 902 C CA . LEU A 1 110 ? 7.083 -10.725 -3.546 1.00 98.62 110 LEU A CA 1
ATOM 903 C C . LEU A 1 110 ? 7.075 -9.565 -4.536 1.00 98.62 110 LEU A C 1
ATOM 905 O O . LEU A 1 110 ? 7.548 -9.742 -5.651 1.00 98.62 110 LEU A O 1
ATOM 909 N N . HIS A 1 111 ? 6.579 -8.393 -4.141 1.00 98.69 111 HIS A N 1
ATOM 910 C CA . HIS A 1 111 ? 6.594 -7.219 -5.004 1.00 98.69 111 HIS A CA 1
ATOM 911 C C . HIS A 1 111 ? 8.027 -6.740 -5.265 1.00 98.69 111 HIS A C 1
ATOM 913 O O . HIS A 1 111 ? 8.380 -6.492 -6.411 1.00 98.69 111 HIS A O 1
ATOM 919 N N . TYR A 1 112 ? 8.893 -6.733 -4.247 1.00 98.50 112 TYR A N 1
ATOM 920 C CA . TYR A 1 112 ? 10.316 -6.438 -4.433 1.00 98.50 112 TYR A CA 1
ATOM 921 C C . TYR A 1 112 ? 10.973 -7.379 -5.455 1.00 98.50 112 TYR A C 1
ATOM 923 O O . TYR A 1 112 ? 11.655 -6.927 -6.373 1.00 98.50 112 TYR A O 1
ATOM 931 N N . ILE A 1 113 ? 10.738 -8.691 -5.335 1.00 98.44 113 ILE A N 1
ATOM 932 C CA . ILE A 1 113 ? 11.237 -9.689 -6.294 1.00 98.44 113 ILE A CA 1
ATOM 933 C C . ILE A 1 113 ? 10.615 -9.467 -7.676 1.00 98.44 113 ILE A C 1
ATOM 935 O O . ILE A 1 113 ? 11.317 -9.553 -8.681 1.00 98.44 113 ILE A O 1
ATOM 939 N N . GLN A 1 114 ? 9.320 -9.162 -7.742 1.00 98.38 114 GLN A N 1
ATOM 940 C CA . GLN A 1 114 ? 8.614 -8.902 -8.991 1.00 98.38 114 GLN A CA 1
ATOM 941 C C . GLN A 1 114 ? 9.217 -7.693 -9.717 1.00 98.38 114 GLN A C 1
ATOM 943 O O . GLN A 1 114 ? 9.576 -7.835 -10.883 1.00 98.38 114 GLN A O 1
ATOM 948 N N . THR A 1 115 ? 9.445 -6.567 -9.035 1.00 98.12 115 THR A N 1
ATOM 949 C CA . THR A 1 115 ? 10.130 -5.407 -9.624 1.00 98.12 115 THR A CA 1
ATOM 950 C C . THR A 1 115 ? 11.563 -5.771 -10.019 1.00 98.12 115 THR A C 1
ATOM 952 O O . THR A 1 115 ? 12.017 -5.437 -11.109 1.00 98.12 115 THR A O 1
ATOM 955 N N . ALA A 1 116 ? 12.290 -6.510 -9.176 1.00 97.94 116 ALA A N 1
ATOM 956 C CA . ALA A 1 116 ? 13.658 -6.907 -9.484 1.00 97.94 116 ALA A CA 1
ATOM 957 C C . ALA A 1 116 ? 13.744 -7.773 -10.750 1.00 97.94 116 ALA A C 1
ATOM 959 O O . ALA A 1 116 ? 14.685 -7.619 -11.525 1.00 97.94 116 ALA A O 1
ATOM 960 N N . VAL A 1 117 ? 12.805 -8.695 -10.966 1.00 98.06 117 VAL A N 1
ATOM 961 C CA . VAL A 1 117 ? 12.851 -9.669 -12.069 1.00 98.06 117 VAL A CA 1
ATOM 962 C C . VAL A 1 117 ? 12.159 -9.151 -13.328 1.00 98.06 117 VAL A C 1
ATOM 964 O O . VAL A 1 117 ? 12.686 -9.355 -14.418 1.00 98.06 117 VAL A O 1
ATOM 967 N N . PHE A 1 118 ? 11.022 -8.473 -13.188 1.00 97.75 118 PHE A N 1
ATOM 968 C CA . PHE A 1 118 ? 10.155 -8.097 -14.305 1.00 97.75 118 PHE A CA 1
ATOM 969 C C . PHE A 1 118 ? 9.910 -6.593 -14.460 1.00 97.75 118 PHE A C 1
ATOM 971 O O . PHE A 1 118 ? 9.320 -6.199 -15.462 1.00 97.75 118 PHE A O 1
ATOM 978 N N . TYR A 1 119 ? 10.370 -5.776 -13.513 1.00 97.62 119 TYR A N 1
ATOM 979 C CA . TYR A 1 119 ? 10.226 -4.320 -13.475 1.00 97.62 119 TYR A CA 1
ATOM 980 C C . TYR A 1 119 ? 8.794 -3.804 -13.311 1.00 97.62 119 TYR A C 1
ATOM 982 O O . TYR A 1 119 ? 8.537 -3.212 -12.274 1.00 97.62 119 TYR A O 1
ATOM 990 N N . ASP A 1 120 ? 7.896 -4.011 -14.282 1.00 95.12 120 ASP A N 1
ATOM 991 C CA . ASP A 1 120 ? 6.610 -3.292 -14.388 1.00 95.12 120 ASP A CA 1
ATOM 992 C C . ASP A 1 120 ? 5.705 -3.388 -13.152 1.00 95.12 120 ASP A C 1
ATOM 994 O O . ASP A 1 120 ? 5.715 -4.371 -12.417 1.00 95.12 120 ASP A O 1
ATOM 998 N N . GLY A 1 121 ? 4.832 -2.393 -12.997 1.00 95.00 121 GLY A N 1
ATOM 999 C CA . GLY A 1 121 ? 3.662 -2.447 -12.118 1.00 95.00 121 GLY A CA 1
ATOM 1000 C C . GLY A 1 121 ? 2.352 -2.408 -12.909 1.00 95.00 121 GLY A C 1
ATOM 1001 O O . GLY A 1 121 ? 2.344 -2.368 -14.141 1.00 95.00 121 GLY A O 1
ATOM 1002 N N . ILE A 1 122 ? 1.216 -2.344 -12.204 1.00 97.19 122 ILE A N 1
ATOM 1003 C CA . ILE A 1 122 ? -0.108 -2.196 -12.846 1.00 97.19 122 ILE A CA 1
ATOM 1004 C C . ILE A 1 122 ? -0.192 -0.914 -13.690 1.00 97.19 122 ILE A C 1
ATOM 1006 O O . ILE A 1 122 ? -0.984 -0.851 -14.631 1.00 97.19 122 ILE A O 1
ATOM 1010 N N . ALA A 1 123 ? 0.656 0.081 -13.413 1.00 94.88 123 ALA A N 1
ATOM 1011 C CA . ALA A 1 123 ? 0.744 1.294 -14.210 1.00 94.88 123 ALA A CA 1
ATOM 1012 C C . ALA A 1 123 ? 0.931 1.041 -15.709 1.00 94.88 123 ALA A C 1
ATOM 1014 O O . ALA A 1 123 ? 0.515 1.885 -16.492 1.00 94.88 123 ALA A O 1
ATOM 1015 N N . GLN A 1 124 ? 1.495 -0.098 -16.124 1.00 94.88 124 GLN A N 1
ATOM 1016 C CA . GLN A 1 124 ? 1.618 -0.464 -17.539 1.00 94.88 124 GLN A CA 1
ATOM 1017 C C . GLN A 1 124 ? 0.263 -0.552 -18.266 1.00 94.88 124 GLN A C 1
ATOM 1019 O O . GLN A 1 124 ? 0.192 -0.354 -19.478 1.00 94.88 124 GLN A O 1
ATOM 1024 N N . ASP A 1 125 ? -0.808 -0.852 -17.528 1.00 94.88 125 ASP A N 1
ATOM 1025 C CA . ASP A 1 125 ? -2.110 -1.223 -18.084 1.00 94.88 125 ASP A CA 1
ATOM 1026 C C . ASP A 1 125 ? -3.212 -0.207 -17.820 1.00 94.88 125 ASP A C 1
ATOM 1028 O O . ASP A 1 125 ? -4.272 -0.272 -18.447 1.00 94.88 125 ASP A O 1
ATOM 1032 N N . VAL A 1 126 ? -2.998 0.710 -16.876 1.00 93.06 126 VAL A N 1
ATOM 1033 C CA . VAL A 1 126 ? -4.029 1.653 -16.449 1.00 93.06 126 VAL A CA 1
ATOM 1034 C C . VAL A 1 126 ? -3.459 3.051 -16.204 1.00 93.06 126 VAL A C 1
ATOM 1036 O O . VAL A 1 126 ? -2.321 3.192 -15.756 1.00 93.06 126 VAL A O 1
ATOM 1039 N N . PRO A 1 127 ? -4.250 4.110 -16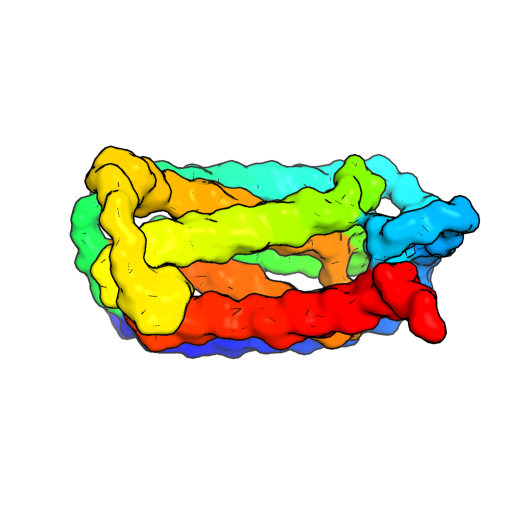.451 1.00 89.44 127 PRO A N 1
ATOM 1040 C CA . PRO A 1 127 ? -3.778 5.480 -16.290 1.00 89.44 127 PRO A CA 1
ATOM 1041 C C . PRO A 1 127 ? -3.336 5.822 -14.860 1.00 89.44 127 PRO A C 1
ATOM 1043 O O . PRO A 1 127 ? -3.977 5.418 -13.883 1.00 89.44 127 PRO A O 1
ATOM 1046 N N . SER A 1 128 ? -2.314 6.673 -14.742 1.00 86.50 128 SER A N 1
ATOM 1047 C CA . SER A 1 128 ? -1.743 7.162 -13.473 1.00 86.50 128 SER A CA 1
ATOM 1048 C C . SER A 1 128 ? -2.756 7.816 -12.530 1.00 86.50 128 SER A C 1
ATOM 1050 O O . SER A 1 128 ? -2.694 7.621 -11.312 1.00 86.50 128 SER A O 1
ATOM 1052 N N . TRP A 1 129 ? -3.752 8.522 -13.072 1.00 85.25 129 TRP A N 1
ATOM 1053 C CA . TRP A 1 129 ? -4.785 9.187 -12.272 1.00 85.25 129 TRP A CA 1
ATOM 1054 C C . TRP A 1 129 ? -5.627 8.207 -11.443 1.00 85.25 129 TRP A C 1
ATOM 1056 O O . TRP A 1 129 ? -6.180 8.593 -10.415 1.00 85.25 129 TRP A O 1
ATOM 1066 N N . THR A 1 130 ? -5.711 6.931 -11.832 1.00 92.62 130 THR A N 1
ATOM 1067 C CA . THR A 1 130 ? -6.484 5.925 -11.084 1.00 92.62 130 THR A CA 1
ATOM 1068 C C . THR A 1 130 ? -5.878 5.653 -9.703 1.00 92.62 130 THR A C 1
ATOM 1070 O O . THR A 1 130 ? -6.607 5.552 -8.714 1.00 92.62 130 THR A O 1
ATOM 1073 N N . ALA A 1 131 ? -4.545 5.598 -9.608 1.00 90.62 131 ALA A N 1
ATOM 1074 C CA . ALA A 1 131 ? -3.815 5.437 -8.353 1.00 90.62 131 ALA A CA 1
ATOM 1075 C C . ALA A 1 131 ? -3.989 6.667 -7.452 1.00 90.62 131 ALA A C 1
ATOM 1077 O O . ALA A 1 131 ? -4.295 6.542 -6.263 1.00 90.62 131 ALA A O 1
ATOM 1078 N N . GLN A 1 132 ? -3.892 7.861 -8.042 1.00 89.06 132 GLN A N 1
ATOM 1079 C CA . GLN A 1 132 ? -4.129 9.124 -7.342 1.00 89.06 132 GLN A CA 1
ATOM 1080 C C . GLN A 1 132 ? -5.558 9.201 -6.794 1.00 89.06 132 GLN A C 1
ATOM 1082 O O . GLN A 1 132 ? -5.765 9.531 -5.624 1.00 89.06 132 GLN A O 1
ATOM 1087 N N . PHE A 1 133 ? -6.545 8.836 -7.615 1.00 90.94 133 PHE A N 1
ATOM 1088 C CA . PHE A 1 133 ? -7.949 8.816 -7.227 1.00 90.94 133 PHE A CA 1
ATOM 1089 C C . PHE A 1 133 ? -8.210 7.837 -6.078 1.00 90.94 133 PHE A C 1
ATOM 1091 O O . PHE A 1 133 ? -8.935 8.183 -5.148 1.00 90.94 133 PHE A O 1
ATOM 1098 N N . ALA A 1 134 ? -7.592 6.652 -6.085 1.00 94.62 134 ALA A N 1
ATOM 1099 C CA . ALA A 1 134 ? -7.750 5.674 -5.010 1.00 94.62 134 ALA A CA 1
ATOM 1100 C C . ALA A 1 134 ? -7.308 6.236 -3.643 1.00 94.62 134 ALA A C 1
ATOM 1102 O O . ALA A 1 134 ? -8.041 6.124 -2.654 1.00 94.62 134 ALA A O 1
ATOM 1103 N N . VAL A 1 135 ? -6.152 6.906 -3.586 1.00 90.88 135 VAL A N 1
ATOM 1104 C CA . VAL A 1 135 ? -5.646 7.539 -2.353 1.00 90.88 135 VAL A CA 1
ATOM 1105 C C . VAL A 1 135 ? -6.479 8.762 -1.972 1.00 90.88 135 VAL A C 1
ATOM 1107 O O . VAL A 1 135 ? -6.854 8.908 -0.808 1.00 90.88 135 VAL A O 1
ATOM 1110 N N . ALA A 1 136 ? -6.828 9.621 -2.933 1.00 92.00 136 ALA A N 1
ATOM 1111 C CA . ALA A 1 136 ? -7.679 10.783 -2.684 1.00 92.00 136 ALA A CA 1
ATOM 1112 C C . ALA A 1 136 ? -9.048 10.365 -2.125 1.00 92.00 136 ALA A C 1
ATOM 1114 O O . ALA A 1 136 ? -9.530 10.944 -1.151 1.00 92.00 136 ALA A O 1
ATOM 1115 N N . PHE A 1 137 ? -9.647 9.309 -2.679 1.00 94.81 137 PHE A N 1
ATOM 1116 C CA . PHE A 1 137 ? -10.903 8.753 -2.192 1.00 94.81 137 PHE A CA 1
ATOM 1117 C C . PHE A 1 137 ? -10.771 8.215 -0.764 1.00 94.81 137 PHE A C 1
ATOM 1119 O O . PHE A 1 137 ? -11.616 8.516 0.080 1.00 94.81 137 PHE A O 1
ATOM 1126 N N . MET A 1 138 ? -9.685 7.500 -0.447 1.00 95.12 138 MET A N 1
ATOM 1127 C CA . MET A 1 138 ? -9.389 7.081 0.927 1.00 95.12 138 MET A CA 1
ATOM 1128 C C . MET A 1 138 ? -9.346 8.284 1.885 1.00 95.12 138 MET A C 1
ATOM 1130 O O . MET A 1 138 ? -10.012 8.261 2.921 1.00 95.12 138 MET A O 1
ATOM 1134 N N . LEU A 1 139 ? -8.629 9.356 1.532 1.00 93.06 139 LEU A N 1
ATOM 1135 C CA . LEU A 1 139 ? -8.536 10.570 2.354 1.00 93.06 139 LEU A CA 1
ATOM 1136 C C . LEU A 1 139 ? -9.892 11.266 2.526 1.00 93.06 139 LEU A C 1
ATOM 1138 O O . LEU A 1 139 ? -10.225 11.696 3.631 1.00 93.06 139 LEU A O 1
ATOM 1142 N N . ILE A 1 140 ? -10.712 11.332 1.474 1.00 93.19 140 ILE A N 1
ATOM 1143 C CA . ILE A 1 140 ? -12.084 11.854 1.554 1.00 93.19 140 ILE A CA 1
ATOM 1144 C C . ILE A 1 140 ? -12.906 11.042 2.557 1.00 93.19 140 ILE A C 1
ATOM 1146 O O . ILE A 1 140 ? -13.597 11.615 3.400 1.00 93.19 140 ILE A O 1
ATOM 1150 N N . VAL A 1 141 ? -12.816 9.713 2.518 1.00 94.69 141 VAL A N 1
ATOM 1151 C CA . VAL A 1 141 ? -13.530 8.849 3.466 1.00 94.69 141 VAL A CA 1
ATOM 1152 C C . VAL A 1 141 ? -13.022 9.043 4.898 1.00 94.69 141 VAL A C 1
ATOM 1154 O O . VAL A 1 141 ? -13.840 9.131 5.817 1.00 94.69 141 VAL A O 1
ATOM 1157 N N . VAL A 1 142 ? -11.707 9.188 5.106 1.00 92.81 142 VAL A N 1
ATOM 1158 C CA . VAL A 1 142 ? -11.128 9.546 6.416 1.00 92.81 142 VAL A CA 1
ATOM 1159 C C . VAL A 1 142 ? -11.715 10.868 6.920 1.00 92.81 142 VAL A C 1
ATOM 1161 O O . VAL A 1 142 ? -12.193 10.944 8.055 1.00 92.81 142 VAL A O 1
ATOM 1164 N N . LEU A 1 143 ? -11.759 11.895 6.066 1.00 91.19 143 LEU A N 1
ATOM 1165 C CA . LEU A 1 143 ? -12.334 13.200 6.390 1.00 91.19 143 LEU A CA 1
ATOM 1166 C C . LEU A 1 143 ? -13.820 13.097 6.753 1.00 91.19 143 LEU A C 1
ATOM 1168 O O . LEU A 1 143 ? -14.240 13.656 7.767 1.00 91.19 143 LEU A O 1
ATOM 1172 N N . ILE A 1 144 ? -14.614 12.346 5.985 1.00 92.00 144 ILE A N 1
ATOM 1173 C CA . ILE A 1 144 ? -16.032 12.094 6.279 1.00 92.00 144 ILE A CA 1
ATOM 1174 C C . ILE A 1 144 ? -16.186 11.430 7.652 1.00 92.00 144 ILE A C 1
ATOM 1176 O O . ILE A 1 144 ? -16.960 11.915 8.483 1.00 92.00 144 ILE A O 1
ATOM 1180 N N . MET A 1 145 ? -15.443 10.352 7.912 1.00 92.31 145 MET A N 1
ATOM 1181 C CA . MET A 1 145 ? -15.544 9.578 9.152 1.00 92.31 145 MET A CA 1
ATOM 1182 C C . MET A 1 145 ? -15.125 10.373 10.389 1.00 92.31 145 MET A C 1
ATOM 1184 O O . MET A 1 145 ? -15.755 10.228 11.443 1.00 92.31 145 MET A O 1
ATOM 1188 N N . ASP A 1 146 ? -14.097 11.213 10.264 1.00 89.62 146 ASP A N 1
ATOM 1189 C CA . ASP A 1 146 ? -13.546 11.985 11.379 1.00 89.62 146 ASP A CA 1
ATOM 1190 C C . ASP A 1 146 ? -14.190 13.380 11.529 1.00 89.62 146 ASP A C 1
ATOM 1192 O O . ASP A 1 146 ? -14.045 14.037 12.566 1.00 89.62 146 ASP A O 1
ATOM 1196 N N . SER A 1 147 ? -14.991 13.817 10.548 1.00 90.81 147 SER A N 1
ATOM 1197 C CA . SER A 1 147 ? -15.697 15.108 10.570 1.00 90.81 147 SER A CA 1
ATOM 1198 C C . SER A 1 147 ? -16.533 15.382 11.831 1.00 90.81 147 SER A C 1
ATOM 1200 O O . SER A 1 147 ? -16.491 16.524 12.304 1.00 90.81 147 SER A O 1
ATOM 1202 N N . PRO A 1 148 ? -17.238 14.415 12.468 1.00 88.50 148 PRO A N 1
ATOM 1203 C CA . PRO A 1 148 ? -18.001 14.705 13.686 1.00 88.50 148 PRO A CA 1
ATOM 1204 C C . PRO A 1 148 ? -17.093 15.059 14.874 1.00 88.50 148 PRO A C 1
ATOM 1206 O O . PRO A 1 148 ? -17.513 15.759 15.803 1.00 88.50 148 PRO A O 1
ATOM 1209 N N . ARG A 1 149 ? -15.843 14.577 14.845 1.00 88.06 149 ARG A N 1
ATOM 1210 C CA . ARG A 1 149 ? -14.846 14.780 15.894 1.00 88.06 149 ARG A CA 1
ATOM 1211 C C . ARG A 1 149 ? -14.070 16.076 15.683 1.00 88.06 149 ARG A C 1
ATOM 1213 O O . ARG A 1 149 ? -14.062 16.905 16.591 1.00 88.06 149 ARG A O 1
ATOM 1220 N N . ARG A 1 150 ? -13.432 16.242 14.518 1.00 88.12 150 ARG A N 1
ATOM 1221 C CA . ARG A 1 150 ? -12.479 17.337 14.242 1.00 88.12 150 ARG A CA 1
ATOM 1222 C C . ARG A 1 150 ? -13.002 18.452 13.332 1.00 88.12 150 ARG A C 1
ATOM 1224 O O . ARG A 1 150 ? -12.359 19.488 13.241 1.00 88.12 150 ARG A O 1
ATOM 1231 N N . GLY A 1 151 ? -14.161 18.272 12.698 1.00 87.62 151 GLY A N 1
ATOM 1232 C CA . GLY A 1 151 ? -14.628 19.166 11.635 1.00 87.62 151 GLY A CA 1
ATOM 1233 C C . GLY A 1 151 ? -13.844 19.000 10.328 1.00 87.62 151 GLY A C 1
ATOM 1234 O O . GLY A 1 151 ? -12.913 18.204 10.259 1.00 87.62 151 GLY A O 1
ATOM 1235 N N . LEU A 1 152 ? -14.254 19.709 9.273 1.00 84.50 152 LEU A N 1
ATOM 1236 C CA . LEU A 1 152 ? -13.618 19.629 7.946 1.00 84.50 152 LEU A CA 1
ATOM 1237 C C . LEU A 1 152 ? -12.816 20.886 7.606 1.00 84.50 152 LEU A C 1
ATOM 1239 O O . LEU A 1 152 ? -1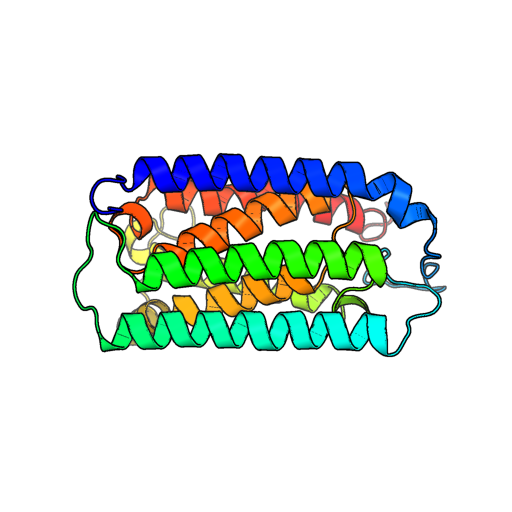1.640 20.793 7.280 1.00 84.50 152 LEU A O 1
ATOM 1243 N N . PHE A 1 153 ? -13.436 22.060 7.734 1.00 82.12 153 PHE A N 1
ATOM 1244 C CA . PHE A 1 153 ? -12.828 23.346 7.384 1.00 82.12 153 PHE A CA 1
ATOM 1245 C C . PHE A 1 153 ? -12.723 24.217 8.627 1.00 82.12 153 PHE A C 1
ATOM 1247 O O . PHE A 1 153 ? -13.749 24.560 9.214 1.00 82.12 153 PHE A O 1
ATOM 1254 N N . PHE A 1 154 ? -11.498 24.536 9.056 1.00 85.44 154 PHE A N 1
ATOM 1255 C CA . PHE A 1 154 ? -11.234 25.333 10.265 1.00 85.44 154 PHE A CA 1
ATOM 1256 C C . PHE A 1 154 ? -11.974 24.814 11.514 1.00 85.44 154 PHE A C 1
ATOM 1258 O O . PHE A 1 154 ? -12.523 25.575 12.304 1.00 85.44 154 PHE A O 1
ATOM 1265 N N . GLY A 1 155 ? -12.069 23.488 11.663 1.00 83.94 155 GLY A N 1
ATOM 1266 C CA . GLY A 1 155 ? -12.783 22.859 12.779 1.00 83.94 155 GLY A CA 1
ATOM 1267 C C . GLY A 1 155 ? -14.314 22.866 12.665 1.00 83.94 155 GLY A C 1
ATOM 1268 O O . GLY A 1 155 ? -14.999 22.311 13.530 1.00 83.94 155 GLY A O 1
ATOM 1269 N N . ARG A 1 156 ? -14.888 23.432 11.593 1.00 86.75 156 ARG A N 1
ATOM 1270 C CA . ARG A 1 156 ? -16.339 23.451 11.375 1.00 86.75 156 ARG A CA 1
ATOM 1271 C C . ARG A 1 156 ? -16.862 22.039 11.127 1.00 86.75 156 ARG A C 1
ATOM 1273 O O . ARG A 1 156 ? -16.477 21.365 10.169 1.00 86.75 156 ARG A O 1
ATOM 1280 N N . LYS A 1 157 ? -17.767 21.594 11.998 1.00 88.38 157 LYS A N 1
ATOM 1281 C CA . LYS A 1 157 ? -18.393 20.268 11.933 1.00 88.38 157 LYS A CA 1
ATOM 1282 C C . LYS A 1 157 ? -19.513 20.249 10.899 1.00 88.38 157 LYS A C 1
ATOM 1284 O O . LYS A 1 157 ? -20.434 21.061 10.972 1.00 88.38 157 LYS A O 1
ATOM 1289 N N . ILE A 1 158 ? -19.459 19.286 9.982 1.00 85.88 158 ILE A N 1
ATOM 1290 C CA . ILE A 1 158 ? -20.560 18.974 9.066 1.00 85.88 158 ILE A CA 1
ATOM 1291 C C . ILE A 1 158 ? -21.350 17.800 9.645 1.00 85.88 158 ILE A C 1
ATOM 1293 O O . ILE A 1 158 ? -20.780 16.794 10.066 1.00 85.88 158 ILE A O 1
ATOM 1297 N N . LYS A 1 159 ? -22.677 17.939 9.704 1.00 85.12 159 LYS A N 1
ATOM 1298 C CA . LYS A 1 159 ? -23.572 16.898 10.219 1.00 85.12 159 LYS A CA 1
ATOM 1299 C C . LYS A 1 159 ? -23.983 15.963 9.083 1.00 85.12 159 LYS A C 1
ATOM 1301 O O . LYS A 1 159 ? -25.009 16.175 8.445 1.00 85.12 159 LYS A O 1
ATOM 1306 N N . PHE A 1 160 ? -23.197 14.920 8.842 1.00 89.06 160 PHE A N 1
ATOM 1307 C CA . PHE A 1 160 ? -23.627 13.828 7.968 1.00 89.06 160 PHE A CA 1
ATOM 1308 C C . PHE A 1 160 ? -24.729 12.986 8.629 1.00 89.06 160 PHE A C 1
ATOM 1310 O O . PHE A 1 160 ? -24.802 12.877 9.857 1.00 89.06 160 PHE A O 1
ATOM 1317 N N . ARG A 1 161 ? -25.587 12.358 7.813 1.00 92.94 161 ARG A N 1
ATOM 1318 C CA . ARG A 1 161 ? -26.578 11.385 8.305 1.00 92.94 161 ARG A CA 1
ATOM 1319 C C . ARG A 1 161 ? -25.858 10.204 8.966 1.00 92.94 161 ARG A C 1
ATOM 1321 O O . ARG A 1 161 ? -24.844 9.739 8.454 1.00 92.94 161 ARG A O 1
ATOM 1328 N N . ARG A 1 162 ? -26.406 9.679 10.071 1.00 92.00 162 ARG A N 1
ATOM 1329 C CA . ARG A 1 162 ? -25.797 8.554 10.815 1.00 92.00 162 ARG A CA 1
ATOM 1330 C C . ARG A 1 162 ? -25.555 7.334 9.924 1.00 92.00 162 ARG A C 1
ATOM 1332 O O . ARG A 1 162 ? -24.427 6.874 9.855 1.00 92.00 162 ARG A O 1
ATOM 1339 N N . ALA A 1 163 ? -26.559 6.932 9.142 1.00 94.38 163 ALA A N 1
ATOM 1340 C CA . ALA A 1 163 ? -26.451 5.813 8.203 1.00 94.38 163 ALA A CA 1
ATOM 1341 C C . ALA A 1 163 ? -25.277 5.956 7.212 1.00 94.38 163 ALA A C 1
ATOM 1343 O O . ALA A 1 163 ? -24.594 4.981 6.918 1.00 94.38 163 ALA A O 1
ATOM 1344 N N . PHE A 1 164 ? -25.003 7.177 6.743 1.00 94.06 164 PHE A N 1
ATOM 1345 C CA . PHE A 1 164 ? -23.885 7.455 5.838 1.00 94.06 164 PHE A CA 1
ATOM 1346 C C . PHE A 1 164 ? -22.526 7.297 6.535 1.00 94.06 164 PHE A C 1
ATOM 1348 O O . PHE A 1 164 ? -21.612 6.683 5.993 1.00 94.06 164 PHE A O 1
ATOM 1355 N N . LEU A 1 165 ? -22.398 7.798 7.767 1.00 93.88 165 LEU A N 1
ATOM 1356 C CA . LEU A 1 165 ? -21.184 7.615 8.568 1.00 93.88 165 LEU A CA 1
ATOM 1357 C C . LEU A 1 165 ? -20.962 6.146 8.937 1.00 93.88 165 LEU A C 1
ATOM 1359 O O . LEU A 1 165 ? -19.829 5.669 8.920 1.00 93.88 165 LEU A O 1
ATOM 1363 N N . ASP A 1 166 ? -22.035 5.439 9.275 1.00 94.12 166 ASP A N 1
ATOM 1364 C CA . ASP A 1 166 ? -21.972 4.043 9.690 1.00 94.12 166 ASP A CA 1
ATOM 1365 C C . ASP A 1 166 ? -21.590 3.135 8.519 1.00 94.12 166 ASP A C 1
ATOM 1367 O O . ASP A 1 166 ? -20.785 2.226 8.712 1.00 94.12 166 ASP A O 1
ATOM 1371 N N . PHE A 1 167 ? -22.044 3.439 7.296 1.00 96.19 167 PHE A N 1
ATOM 1372 C CA . PHE A 1 167 ? -21.566 2.777 6.080 1.00 96.19 167 PHE A CA 1
ATOM 1373 C C . PHE A 1 167 ? -20.038 2.850 5.966 1.00 96.19 167 PHE A C 1
ATOM 1375 O O . PHE A 1 167 ? -19.371 1.813 5.917 1.00 96.19 167 PHE A O 1
ATOM 1382 N N . PHE A 1 168 ? -19.459 4.055 6.000 1.00 96.38 168 PHE A N 1
ATOM 1383 C CA . PHE A 1 168 ? -18.007 4.192 5.884 1.00 96.38 168 PHE A CA 1
ATOM 1384 C C . PHE A 1 168 ? -17.275 3.540 7.053 1.00 96.38 168 PHE A C 1
ATOM 1386 O O . PHE A 1 168 ? -16.333 2.790 6.831 1.00 96.38 168 PHE A O 1
ATOM 1393 N N . ARG A 1 169 ? -17.746 3.689 8.295 1.00 93.12 169 ARG A N 1
ATOM 1394 C CA . ARG A 1 169 ? -17.143 2.981 9.440 1.00 93.12 169 ARG A CA 1
ATOM 1395 C C . ARG A 1 169 ? -17.176 1.464 9.283 1.00 93.12 169 ARG A C 1
ATOM 1397 O O . ARG A 1 169 ? -16.251 0.800 9.736 1.00 93.12 169 ARG A O 1
ATOM 1404 N N . HIS A 1 170 ? -18.192 0.908 8.637 1.00 93.06 170 HIS A N 1
ATOM 1405 C CA . HIS A 1 170 ? -18.321 -0.535 8.469 1.00 93.06 170 HIS A CA 1
ATOM 1406 C C . HIS A 1 170 ? -17.474 -1.101 7.318 1.00 93.06 170 HIS A C 1
ATOM 1408 O O . HIS A 1 170 ? -17.029 -2.253 7.383 1.00 93.06 170 HIS A O 1
ATOM 1414 N N . TYR A 1 171 ? -17.238 -0.299 6.275 1.00 96.62 171 TYR A N 1
ATOM 1415 C CA . TYR A 1 171 ? -16.573 -0.737 5.043 1.00 96.62 171 TYR A CA 1
ATOM 1416 C C . TYR A 1 171 ? -15.208 -0.092 4.776 1.00 96.62 171 TYR A C 1
ATOM 1418 O O . TYR A 1 171 ? -14.514 -0.547 3.868 1.00 96.62 171 TYR A O 1
ATOM 1426 N N . HIS A 1 172 ? -14.772 0.891 5.573 1.00 97.25 172 HIS A N 1
ATOM 1427 C CA . HIS A 1 172 ? -13.493 1.585 5.370 1.00 97.25 172 HIS A CA 1
ATOM 1428 C C . HIS A 1 172 ? -12.316 0.621 5.262 1.00 97.25 172 HIS A C 1
ATOM 1430 O O . HIS A 1 172 ? -11.471 0.824 4.408 1.00 97.25 172 HIS A O 1
ATOM 1436 N N . GLY A 1 173 ? -12.288 -0.459 6.053 1.00 97.25 173 GLY A N 1
ATOM 1437 C CA . GLY A 1 173 ? -11.221 -1.456 5.975 1.00 97.25 173 GLY A CA 1
ATOM 1438 C C . GLY A 1 173 ? -11.030 -2.004 4.558 1.00 97.25 173 GLY A C 1
ATOM 1439 O O . GLY A 1 173 ? -9.899 -2.079 4.089 1.00 97.25 173 GLY A O 1
ATOM 1440 N N . TYR A 1 174 ? -12.118 -2.312 3.843 1.00 98.19 174 TYR A N 1
ATOM 1441 C CA . TYR A 1 174 ? -12.067 -2.793 2.455 1.00 98.19 174 TYR A CA 1
ATOM 1442 C C . TYR A 1 174 ? -11.690 -1.684 1.473 1.00 98.19 174 TYR A C 1
ATOM 1444 O O . TYR A 1 174 ? -10.853 -1.893 0.604 1.00 98.19 174 TYR A O 1
ATOM 1452 N N . ILE A 1 175 ? -12.274 -0.492 1.631 1.00 97.69 175 ILE A N 1
ATOM 1453 C CA . ILE A 1 175 ? -11.987 0.659 0.761 1.00 97.69 175 ILE A CA 1
ATOM 1454 C C . ILE A 1 175 ? -10.506 1.055 0.870 1.00 97.69 175 ILE A C 1
ATOM 1456 O O . ILE A 1 175 ? -9.847 1.303 -0.134 1.00 97.69 175 ILE A O 1
ATOM 1460 N N . PHE A 1 176 ? -9.979 1.097 2.093 1.00 97.69 176 PHE A N 1
ATOM 1461 C CA . PHE A 1 176 ? -8.629 1.569 2.385 1.00 97.69 176 PHE A CA 1
ATOM 1462 C C . PHE A 1 176 ? -7.602 0.520 1.978 1.00 97.69 176 PHE A C 1
ATOM 1464 O O . PHE A 1 176 ? -6.621 0.863 1.330 1.00 97.69 176 PHE A O 1
ATOM 1471 N N . SER A 1 177 ? -7.842 -0.759 2.294 1.00 97.69 177 SER A N 1
ATOM 1472 C CA . SER A 1 177 ? -6.953 -1.832 1.834 1.00 97.69 177 SER A CA 1
ATOM 1473 C C . SER A 1 177 ? -6.918 -1.917 0.312 1.00 97.69 177 SER A C 1
ATOM 1475 O O . SER A 1 177 ? -5.823 -1.981 -0.232 1.00 97.69 177 SER A O 1
ATOM 1477 N N . PHE A 1 178 ? -8.056 -1.790 -0.380 1.00 98.38 178 PHE A N 1
ATOM 1478 C CA . PHE A 1 178 ? -8.068 -1.698 -1.840 1.00 98.38 178 PHE A CA 1
ATOM 1479 C C . PHE A 1 178 ? -7.196 -0.543 -2.333 1.00 98.38 178 PHE A C 1
ATOM 1481 O O . PHE A 1 178 ? -6.300 -0.766 -3.137 1.00 98.38 178 PHE A O 1
ATOM 1488 N N . ALA A 1 179 ? -7.422 0.676 -1.834 1.00 97.38 179 ALA A N 1
ATOM 1489 C CA . ALA A 1 179 ? -6.703 1.860 -2.298 1.00 97.38 179 ALA A CA 1
ATOM 1490 C C . ALA A 1 179 ? -5.186 1.747 -2.087 1.00 97.38 179 ALA A C 1
ATOM 1492 O O . ALA A 1 179 ? -4.400 2.071 -2.979 1.00 97.38 179 ALA A O 1
ATOM 1493 N N . VAL A 1 180 ? -4.778 1.248 -0.922 1.00 97.50 180 VAL A N 1
ATOM 1494 C CA . VAL A 1 180 ? -3.374 1.141 -0.514 1.00 97.50 180 VAL A CA 1
ATOM 1495 C C . VAL A 1 180 ? -2.678 -0.021 -1.218 1.00 97.50 180 VAL A C 1
ATOM 1497 O O . VAL A 1 180 ? -1.565 0.142 -1.698 1.00 97.50 180 VAL A O 1
ATOM 1500 N N . ILE A 1 181 ? -3.323 -1.184 -1.332 1.00 98.62 181 ILE A N 1
ATOM 1501 C CA . ILE A 1 181 ? -2.756 -2.348 -2.031 1.00 98.62 181 ILE A CA 1
ATOM 1502 C C . ILE A 1 181 ? -2.722 -2.098 -3.541 1.00 98.62 181 ILE A C 1
ATOM 1504 O O . ILE A 1 181 ? -1.762 -2.489 -4.199 1.00 98.62 181 ILE A O 1
ATOM 1508 N N . TYR A 1 182 ? -3.729 -1.413 -4.088 1.00 98.38 182 TYR A N 1
ATOM 1509 C CA . TYR A 1 182 ? -3.734 -0.984 -5.484 1.00 98.38 182 TYR A CA 1
ATOM 1510 C C . TYR A 1 182 ? -2.567 -0.056 -5.785 1.00 98.38 182 TYR A C 1
ATOM 1512 O O . TYR A 1 182 ? -1.767 -0.370 -6.653 1.00 98.38 182 TYR A O 1
ATOM 1520 N N . THR A 1 183 ? -2.409 1.031 -5.031 1.00 96.12 183 THR A N 1
ATOM 1521 C CA . THR A 1 183 ? -1.278 1.950 -5.233 1.00 96.12 183 THR A CA 1
ATOM 1522 C C . THR A 1 183 ? 0.074 1.302 -4.961 1.00 96.12 183 THR A C 1
ATOM 1524 O O . THR A 1 183 ? 1.036 1.595 -5.666 1.00 96.12 183 THR A O 1
ATOM 1527 N N . PHE A 1 184 ? 0.140 0.369 -4.011 1.00 98.06 184 PHE A N 1
ATOM 1528 C CA . PHE A 1 184 ? 1.337 -0.421 -3.758 1.00 98.06 184 PHE A CA 1
ATOM 1529 C C . PHE A 1 184 ? 1.765 -1.255 -4.968 1.00 98.06 184 PHE A C 1
ATOM 1531 O O . PHE A 1 184 ? 2.944 -1.235 -5.269 1.00 98.06 184 PHE A O 1
ATOM 1538 N N . TRP A 1 185 ? 0.853 -1.947 -5.660 1.00 98.44 185 TRP A N 1
ATOM 1539 C CA . TRP A 1 185 ? 1.160 -2.737 -6.870 1.00 98.44 185 TRP A CA 1
ATOM 1540 C C . TRP A 1 185 ? 1.091 -1.933 -8.177 1.00 98.44 185 TRP A C 1
ATOM 1542 O O . TRP A 1 185 ? 1.460 -2.427 -9.243 1.00 98.44 185 TRP A O 1
ATOM 1552 N N . PHE A 1 186 ? 0.587 -0.700 -8.117 1.00 97.38 186 PHE A N 1
ATOM 1553 C CA . PHE A 1 186 ? 0.546 0.209 -9.254 1.00 97.38 186 PHE A CA 1
ATOM 1554 C C . PHE A 1 186 ? 1.951 0.603 -9.682 1.00 97.38 186 PHE A C 1
ATOM 1556 O O . PHE A 1 186 ? 2.277 0.523 -10.866 1.00 97.38 186 PHE A O 1
ATOM 1563 N N . HIS A 1 187 ? 2.776 0.988 -8.713 1.00 95.31 187 HIS A N 1
ATOM 1564 C CA . HIS A 1 187 ? 4.127 1.453 -8.963 1.00 95.31 187 HIS A CA 1
ATOM 1565 C C . HIS A 1 187 ? 5.136 0.307 -8.894 1.00 95.31 187 HIS A C 1
ATOM 1567 O O . HIS A 1 187 ? 5.129 -0.416 -7.899 1.00 95.31 187 HIS A O 1
ATOM 1573 N N . PRO A 1 188 ? 6.068 0.191 -9.853 1.00 97.00 188 PRO A N 1
ATOM 1574 C CA . PRO A 1 188 ? 7.286 -0.573 -9.616 1.00 97.00 188 PRO A CA 1
ATOM 1575 C C . PRO A 1 188 ? 8.079 0.024 -8.441 1.00 97.00 188 PRO A C 1
ATOM 1577 O O . PRO A 1 188 ? 8.046 1.235 -8.195 1.00 97.00 188 PRO A O 1
ATOM 1580 N N . MET A 1 189 ? 8.826 -0.805 -7.706 1.00 97.31 189 MET A N 1
ATOM 1581 C CA . MET A 1 189 ? 9.695 -0.364 -6.603 1.00 97.31 189 MET A CA 1
ATOM 1582 C C . MET A 1 189 ? 10.963 0.360 -7.096 1.00 97.31 189 MET A C 1
ATOM 1584 O O . MET A 1 189 ? 12.082 -0.126 -6.943 1.00 97.31 189 MET A O 1
ATOM 1588 N N . VAL A 1 190 ? 10.793 1.537 -7.697 1.00 94.81 190 VAL A N 1
ATOM 1589 C CA . VAL A 1 190 ? 11.880 2.382 -8.213 1.00 94.81 190 VAL A CA 1
ATOM 1590 C C . VAL A 1 190 ? 12.420 3.300 -7.106 1.00 94.81 190 VAL A C 1
ATOM 1592 O O . VAL A 1 190 ? 11.638 3.865 -6.341 1.00 94.81 190 VAL A O 1
ATOM 1595 N N . PRO A 1 191 ? 13.742 3.530 -7.007 1.00 94.62 191 PRO A N 1
ATOM 1596 C CA . PRO A 1 191 ? 14.350 4.302 -5.920 1.00 94.62 191 PRO A CA 1
ATOM 1597 C C . PRO A 1 191 ? 14.347 5.822 -6.156 1.00 94.62 191 PRO A C 1
ATOM 1599 O O . PRO A 1 191 ? 15.350 6.494 -5.910 1.00 94.62 191 PRO A O 1
ATOM 1602 N N . THR A 1 192 ? 13.244 6.404 -6.632 1.00 92.56 192 THR A N 1
ATOM 1603 C CA . THR A 1 192 ? 13.119 7.871 -6.586 1.00 92.56 192 THR A CA 1
ATOM 1604 C C . THR A 1 192 ? 12.606 8.316 -5.226 1.00 92.56 192 THR A C 1
ATOM 1606 O O . THR A 1 192 ? 11.881 7.585 -4.553 1.00 92.56 192 THR A O 1
ATOM 1609 N N . TRP A 1 193 ? 12.933 9.544 -4.819 1.00 89.81 193 TRP A N 1
ATOM 1610 C CA . TRP A 1 193 ? 12.458 10.101 -3.547 1.00 89.81 193 TRP A CA 1
ATOM 1611 C C . TRP A 1 193 ? 10.933 10.014 -3.384 1.00 89.81 193 TRP A C 1
ATOM 1613 O O . TRP A 1 193 ? 10.455 9.642 -2.314 1.00 89.81 193 TRP A O 1
ATOM 1623 N N . GLY A 1 194 ? 10.180 10.274 -4.459 1.00 89.56 194 GLY A N 1
ATOM 1624 C CA . GLY A 1 194 ? 8.721 10.192 -4.450 1.00 89.56 194 GLY A CA 1
ATOM 1625 C C . GLY A 1 194 ? 8.235 8.774 -4.158 1.00 89.56 194 GLY A C 1
ATOM 1626 O O . GLY A 1 194 ? 7.407 8.590 -3.266 1.00 89.56 194 GLY A O 1
ATOM 1627 N N . HIS A 1 195 ? 8.794 7.773 -4.843 1.00 92.94 195 HIS A N 1
ATOM 1628 C CA . HIS A 1 195 ? 8.455 6.370 -4.609 1.00 92.94 195 HIS A CA 1
ATOM 1629 C C . HIS A 1 195 ? 8.881 5.905 -3.218 1.00 92.94 195 HIS A C 1
ATOM 1631 O O . HIS A 1 195 ? 8.074 5.294 -2.530 1.00 92.94 195 HIS A O 1
ATOM 1637 N N . LEU A 1 196 ? 10.091 6.227 -2.752 1.00 94.56 196 LEU A N 1
ATOM 1638 C CA . LEU A 1 196 ? 10.577 5.794 -1.437 1.00 94.56 196 LEU A CA 1
ATOM 1639 C C . LEU A 1 196 ? 9.680 6.298 -0.298 1.00 94.56 196 LEU A C 1
ATOM 1641 O O . LEU A 1 196 ? 9.248 5.509 0.543 1.00 94.56 196 LEU A O 1
ATOM 1645 N N . VAL A 1 197 ? 9.345 7.593 -0.296 1.00 92.94 197 VAL A N 1
ATOM 1646 C CA . VAL A 1 197 ? 8.426 8.167 0.703 1.00 92.94 197 VAL A CA 1
ATOM 1647 C C . VAL A 1 197 ? 7.021 7.578 0.549 1.00 92.94 197 VAL A C 1
ATOM 1649 O O . VAL A 1 197 ? 6.372 7.268 1.550 1.00 92.94 197 VAL A O 1
ATOM 1652 N N . GLY A 1 198 ? 6.573 7.366 -0.693 1.00 93.94 198 GLY A N 1
ATOM 1653 C CA . GLY A 1 198 ? 5.303 6.711 -1.001 1.00 93.94 198 GLY A CA 1
ATOM 1654 C C . GLY A 1 198 ? 5.217 5.297 -0.421 1.00 93.94 198 GLY A C 1
ATOM 1655 O O . GLY A 1 198 ? 4.274 5.003 0.310 1.00 93.94 198 GLY A O 1
ATOM 1656 N N . PHE A 1 199 ? 6.225 4.452 -0.669 1.00 96.00 199 PHE A N 1
ATOM 1657 C CA . PHE A 1 199 ? 6.316 3.077 -0.170 1.00 96.00 199 PHE A CA 1
ATOM 1658 C C . PHE A 1 199 ? 6.358 3.019 1.354 1.00 96.00 199 PHE A C 1
ATOM 1660 O O . PHE A 1 199 ? 5.612 2.241 1.946 1.00 96.00 199 PHE A O 1
ATOM 1667 N N . VAL A 1 200 ? 7.152 3.880 2.002 1.00 96.62 200 VAL A N 1
ATOM 1668 C CA . VAL A 1 200 ? 7.136 4.000 3.468 1.00 96.62 200 VAL A CA 1
ATOM 1669 C C . VAL A 1 200 ? 5.718 4.293 3.950 1.00 96.62 200 VAL A C 1
ATOM 1671 O O . VAL A 1 200 ? 5.199 3.578 4.805 1.00 96.62 200 VAL A O 1
ATOM 1674 N N . HIS A 1 201 ? 5.054 5.292 3.372 1.00 95.75 201 HIS A N 1
ATOM 1675 C CA . HIS A 1 201 ? 3.707 5.666 3.779 1.00 95.75 201 HIS A CA 1
ATOM 1676 C C . HIS A 1 201 ? 2.692 4.526 3.579 1.00 95.75 201 HIS A C 1
ATOM 1678 O O . HIS A 1 201 ? 2.006 4.166 4.538 1.00 95.75 201 HIS A O 1
ATOM 1684 N N . VAL A 1 202 ? 2.616 3.905 2.394 1.00 96.75 202 VAL A N 1
ATOM 1685 C CA . VAL A 1 202 ? 1.646 2.819 2.152 1.00 96.75 202 VAL A CA 1
ATOM 1686 C C . VAL A 1 202 ? 1.905 1.605 3.044 1.00 96.75 202 VAL A C 1
ATOM 1688 O O . VAL A 1 202 ? 0.944 1.024 3.542 1.00 96.75 202 VAL A O 1
ATOM 1691 N N . ILE A 1 203 ? 3.165 1.270 3.354 1.00 97.94 203 ILE A N 1
ATOM 1692 C CA . ILE A 1 203 ? 3.505 0.188 4.296 1.00 97.94 203 ILE A CA 1
ATOM 1693 C C . ILE A 1 203 ? 3.004 0.516 5.709 1.00 97.94 203 ILE A C 1
ATOM 1695 O O . ILE A 1 203 ? 2.461 -0.356 6.390 1.00 97.94 203 ILE A O 1
ATOM 1699 N N . LEU A 1 204 ? 3.117 1.770 6.156 1.00 97.81 204 LEU A N 1
ATOM 1700 C CA . LEU A 1 204 ? 2.585 2.187 7.459 1.00 97.81 204 LEU A CA 1
ATOM 1701 C C . LEU A 1 204 ? 1.048 2.180 7.496 1.00 97.81 204 LEU A C 1
ATOM 1703 O O . LEU A 1 204 ? 0.458 1.857 8.530 1.00 97.81 204 LEU A O 1
ATOM 1707 N N . VAL A 1 205 ? 0.378 2.475 6.379 1.00 97.56 205 VAL A N 1
ATOM 1708 C CA . VAL A 1 205 ? -1.085 2.342 6.286 1.00 97.56 205 VAL A CA 1
ATOM 1709 C C . VAL A 1 205 ? -1.508 0.867 6.241 1.00 97.56 205 VAL A C 1
ATOM 1711 O O . VAL A 1 205 ? -2.483 0.494 6.895 1.00 97.56 205 VAL A O 1
ATOM 1714 N N . MET A 1 206 ? -0.755 -0.005 5.562 1.00 98.50 206 MET A N 1
ATOM 1715 C CA . MET A 1 206 ? -0.959 -1.460 5.615 1.00 98.50 206 MET A CA 1
ATOM 1716 C C . MET A 1 206 ? -0.796 -1.994 7.040 1.00 98.50 206 MET A C 1
ATOM 1718 O O . MET A 1 206 ? -1.645 -2.755 7.502 1.00 98.50 206 MET A O 1
ATOM 1722 N N . LEU A 1 207 ? 0.234 -1.539 7.764 1.00 98.00 207 LEU A N 1
ATOM 1723 C CA . LEU A 1 207 ? 0.425 -1.823 9.187 1.00 98.00 207 LEU A CA 1
ATOM 1724 C C . LEU A 1 207 ? -0.806 -1.402 9.997 1.00 98.00 207 LEU A C 1
ATOM 1726 O O . LEU A 1 207 ? -1.346 -2.210 10.747 1.00 98.00 207 LEU A O 1
ATOM 1730 N N . GLN A 1 208 ? -1.299 -0.175 9.813 1.00 97.31 208 GLN A N 1
ATOM 1731 C CA . GLN A 1 208 ? -2.526 0.289 10.466 1.00 97.31 208 GLN A CA 1
ATOM 1732 C C . GLN A 1 208 ? -3.725 -0.620 10.160 1.00 97.31 208 GLN A C 1
ATOM 1734 O O . GLN A 1 208 ? -4.491 -0.940 11.072 1.00 97.31 208 GLN A O 1
ATOM 1739 N N . GLY A 1 209 ? -3.869 -1.085 8.916 1.00 97.31 209 GLY A N 1
ATOM 1740 C CA . GLY A 1 209 ? -4.880 -2.069 8.521 1.00 97.31 209 GLY A CA 1
ATOM 1741 C C . GLY A 1 209 ? -4.724 -3.415 9.238 1.00 97.31 209 GLY A C 1
ATOM 1742 O O . GLY A 1 209 ? -5.701 -3.952 9.763 1.00 97.31 209 GLY A O 1
ATOM 1743 N N . SER A 1 210 ? -3.496 -3.932 9.351 1.00 97.88 210 SER A N 1
ATOM 1744 C CA . SER A 1 210 ? -3.198 -5.176 10.077 1.00 97.88 210 SER A CA 1
ATOM 1745 C C . SER A 1 210 ? -3.513 -5.096 11.571 1.00 97.88 210 SER A C 1
ATOM 1747 O O . SER A 1 210 ? -3.788 -6.122 12.191 1.00 97.88 210 SER A O 1
ATOM 1749 N N . LEU A 1 211 ? -3.521 -3.895 12.156 1.00 96.06 211 LEU A N 1
ATOM 1750 C CA . LEU A 1 211 ? -3.852 -3.641 13.564 1.00 96.06 211 LEU A CA 1
ATOM 1751 C C . LEU A 1 211 ? -5.363 -3.497 13.821 1.00 96.06 211 LEU A C 1
ATOM 1753 O O . LEU A 1 211 ? -5.774 -3.024 14.879 1.00 96.06 211 LEU A O 1
ATOM 1757 N N . MET A 1 212 ? -6.218 -3.915 12.883 1.00 95.75 212 MET A N 1
ATOM 1758 C CA . MET A 1 212 ? -7.673 -3.955 13.069 1.00 95.75 212 MET A CA 1
ATOM 1759 C C . MET A 1 212 ? -8.086 -4.568 14.419 1.00 95.75 212 MET A C 1
ATOM 1761 O O . MET A 1 212 ? -7.528 -5.569 14.872 1.00 95.75 212 MET A O 1
ATOM 1765 N N . TYR A 1 213 ? -9.092 -3.972 15.064 1.00 95.19 213 TYR A N 1
ATOM 1766 C CA . TYR A 1 213 ? -9.553 -4.344 16.411 1.00 95.19 213 TYR A CA 1
ATOM 1767 C C . TYR A 1 213 ? -8.499 -4.226 17.531 1.00 95.19 213 TYR A C 1
ATOM 1769 O O . TYR A 1 213 ? -8.727 -4.731 18.632 1.00 95.19 213 TYR A O 1
ATOM 1777 N N . MET A 1 214 ? -7.391 -3.511 17.317 1.00 94.06 214 MET A N 1
ATOM 1778 C CA . MET A 1 214 ? -6.465 -3.135 18.390 1.00 94.06 214 MET A CA 1
ATOM 1779 C C . MET A 1 214 ? -6.679 -1.697 18.856 1.00 94.06 214 MET A C 1
ATOM 1781 O O . MET A 1 214 ? -7.089 -0.842 18.070 1.00 94.06 214 MET A O 1
ATOM 1785 N N . ARG A 1 215 ? -6.408 -1.388 20.129 1.00 93.06 215 ARG A N 1
ATOM 1786 C CA . ARG A 1 215 ? -6.603 -0.023 20.650 1.00 93.06 215 ARG A CA 1
ATOM 1787 C C . ARG A 1 215 ? -5.723 0.994 19.935 1.00 93.06 215 ARG A C 1
ATOM 1789 O O . ARG A 1 215 ? -6.174 2.115 19.697 1.00 93.06 215 ARG A O 1
ATOM 1796 N N . VAL A 1 216 ? -4.515 0.608 19.529 1.00 93.06 216 VAL A N 1
ATOM 1797 C CA . VAL A 1 216 ? -3.637 1.458 18.714 1.00 93.06 216 VAL A CA 1
ATOM 1798 C C . VAL A 1 216 ? -4.224 1.856 17.363 1.00 93.06 216 VAL A C 1
ATOM 1800 O O . VAL A 1 216 ? -3.960 2.966 16.909 1.00 93.06 216 VAL A O 1
ATOM 1803 N N . HIS A 1 217 ? -5.107 1.046 16.774 1.00 94.69 217 HIS A N 1
ATOM 1804 C CA . HIS A 1 217 ? -5.819 1.415 15.547 1.00 94.69 217 HIS A CA 1
ATOM 1805 C C . HIS A 1 217 ? -6.686 2.668 15.741 1.00 94.69 217 HIS A C 1
ATOM 1807 O O . HIS A 1 217 ? -6.912 3.420 14.800 1.00 94.69 217 HIS A O 1
ATOM 1813 N N . LEU A 1 218 ? -7.128 2.928 16.975 1.00 92.88 218 LEU A N 1
ATOM 1814 C CA . LEU A 1 218 ? -7.896 4.113 17.365 1.00 92.88 218 LEU A CA 1
ATOM 1815 C C . LEU A 1 218 ? -7.014 5.241 17.928 1.00 92.88 218 LEU A C 1
ATOM 1817 O O . LEU A 1 218 ? -7.529 6.277 18.367 1.00 92.88 218 LEU A O 1
ATOM 1821 N N . ASN A 1 219 ? -5.689 5.063 17.966 1.00 93.06 219 ASN A N 1
ATOM 1822 C CA . ASN A 1 219 ? -4.782 6.058 18.518 1.00 93.06 219 ASN A CA 1
ATOM 1823 C C . ASN A 1 219 ? -4.735 7.295 17.616 1.00 93.06 219 ASN A C 1
ATOM 1825 O O . ASN A 1 219 ? -4.300 7.253 16.469 1.00 93.06 219 ASN A O 1
ATOM 1829 N N . ARG A 1 220 ? -5.151 8.434 18.170 1.00 90.56 220 ARG A N 1
ATOM 1830 C CA . ARG A 1 220 ? -5.294 9.688 17.419 1.00 90.56 220 ARG A CA 1
ATOM 1831 C C . ARG A 1 220 ? -3.973 10.242 16.902 1.00 90.56 220 ARG A C 1
ATOM 1833 O O . ARG A 1 220 ? -3.959 10.797 15.814 1.00 90.56 220 ARG A O 1
ATOM 1840 N N . LYS A 1 221 ? -2.891 10.128 17.679 1.00 91.38 221 LYS A N 1
ATOM 1841 C CA . LYS A 1 221 ? -1.571 10.628 17.265 1.00 91.38 221 LYS A CA 1
ATOM 1842 C C . LYS A 1 221 ? -1.026 9.787 16.116 1.00 91.38 221 LYS A C 1
ATOM 1844 O O . LYS A 1 221 ? -0.484 10.338 15.170 1.00 91.38 221 LYS A O 1
ATOM 1849 N N . TRP A 1 222 ? -1.227 8.475 16.194 1.00 93.38 222 TRP A N 1
ATOM 1850 C CA . TRP A 1 222 ? -0.850 7.536 15.146 1.00 93.38 222 TRP A CA 1
ATOM 1851 C C . TRP A 1 222 ? -1.645 7.758 13.854 1.00 93.38 222 TRP A C 1
ATOM 1853 O O . TRP A 1 222 ? -1.044 7.971 12.810 1.00 93.38 222 TRP A O 1
ATOM 1863 N N . MET A 1 223 ? -2.979 7.814 13.926 1.00 92.69 223 MET A N 1
ATOM 1864 C CA . MET A 1 223 ? -3.809 8.101 12.747 1.00 92.69 223 MET A CA 1
ATOM 1865 C C . MET A 1 223 ? -3.458 9.454 12.120 1.00 92.69 223 MET A C 1
ATOM 1867 O O . MET A 1 223 ? -3.283 9.541 10.913 1.00 92.69 223 MET A O 1
ATOM 1871 N N . PHE A 1 224 ? -3.277 10.495 12.937 1.00 90.81 224 PHE A N 1
ATOM 1872 C CA . PHE A 1 224 ? -2.893 11.819 12.446 1.00 90.81 224 PHE A CA 1
ATOM 1873 C C . PHE A 1 224 ? -1.519 11.830 11.767 1.00 90.81 224 PHE A C 1
ATOM 1875 O O . PHE A 1 224 ? -1.347 12.500 10.753 1.00 90.81 224 PHE A O 1
ATOM 1882 N N . LEU A 1 225 ? -0.551 11.073 12.296 1.00 92.50 225 LEU A N 1
ATOM 1883 C CA . LEU A 1 225 ? 0.748 10.900 11.652 1.00 92.50 225 LEU A CA 1
ATOM 1884 C C . LEU A 1 225 ? 0.585 10.283 10.257 1.00 92.50 225 LEU A C 1
ATOM 1886 O O . LEU A 1 225 ? 1.104 10.842 9.298 1.00 92.50 225 LEU A O 1
ATOM 1890 N N . LEU A 1 226 ? -0.167 9.183 10.134 1.00 93.88 226 LEU A N 1
ATOM 1891 C CA . LEU A 1 226 ? -0.426 8.536 8.841 1.00 93.88 226 LEU A CA 1
ATOM 1892 C C . LEU A 1 226 ? -1.091 9.494 7.849 1.00 93.88 226 LEU A C 1
ATOM 1894 O O . LEU A 1 226 ? -0.683 9.571 6.699 1.00 93.88 226 LEU A O 1
ATOM 1898 N N . GLU A 1 227 ? -2.068 10.276 8.304 1.00 92.19 227 GLU A N 1
ATOM 1899 C CA . GLU A 1 227 ? -2.745 11.257 7.457 1.00 92.19 227 GLU A CA 1
ATOM 1900 C C . GLU A 1 227 ? -1.816 12.368 6.949 1.00 92.19 227 GLU A C 1
ATOM 1902 O O . GLU A 1 227 ? -1.974 12.813 5.818 1.00 92.19 227 GLU A O 1
ATOM 1907 N N . ILE A 1 228 ? -0.853 12.828 7.754 1.00 90.25 228 ILE A N 1
ATOM 1908 C CA . ILE A 1 228 ? 0.087 13.886 7.346 1.00 90.25 228 ILE A CA 1
ATOM 1909 C C . ILE A 1 228 ? 1.208 13.355 6.457 1.00 90.25 228 ILE A C 1
ATOM 1911 O O . ILE A 1 228 ? 1.675 14.085 5.584 1.00 90.25 228 ILE A O 1
ATOM 1915 N N . LEU A 1 229 ? 1.638 12.105 6.643 1.00 90.88 229 LEU A N 1
ATOM 1916 C CA . LEU A 1 229 ? 2.728 11.513 5.858 1.00 90.88 229 LEU A CA 1
ATOM 1917 C C . LEU A 1 229 ? 2.422 11.437 4.355 1.00 90.88 229 LEU A C 1
ATOM 1919 O O . LEU A 1 229 ? 3.350 11.348 3.555 1.00 90.88 229 LEU A O 1
ATOM 1923 N N . VAL A 1 230 ? 1.152 11.545 3.955 1.00 89.31 230 VAL A N 1
ATOM 1924 C CA . VAL A 1 230 ? 0.780 11.674 2.541 1.00 89.31 230 VAL A CA 1
ATOM 1925 C C . VAL A 1 230 ? 1.194 13.019 1.933 1.00 89.31 230 VAL A C 1
ATOM 1927 O O . VAL A 1 230 ? 1.451 13.079 0.734 1.00 89.31 230 VAL A O 1
ATOM 1930 N N . LEU A 1 231 ? 1.271 14.098 2.724 1.00 87.88 231 LEU A N 1
ATOM 1931 C CA . LEU A 1 231 ? 1.460 15.461 2.213 1.00 87.88 231 LEU A CA 1
ATOM 1932 C C . LEU A 1 231 ? 2.824 15.665 1.541 1.00 87.88 231 LEU A C 1
ATOM 1934 O O . LEU A 1 231 ? 2.829 16.192 0.430 1.00 87.88 231 LEU A O 1
ATOM 1938 N N . PRO A 1 232 ? 3.967 15.240 2.125 1.00 84.94 232 PRO A N 1
ATOM 1939 C CA . PRO A 1 232 ? 5.259 15.358 1.451 1.00 84.94 232 PRO A CA 1
ATOM 1940 C C . PRO A 1 232 ? 5.296 14.606 0.116 1.00 84.94 232 PRO A C 1
ATOM 1942 O O . PRO A 1 232 ? 5.803 15.131 -0.872 1.00 84.94 232 PRO A O 1
ATOM 1945 N N . HIS A 1 233 ? 4.709 13.406 0.069 1.00 84.69 233 HIS A N 1
ATOM 1946 C CA . HIS A 1 233 ? 4.623 12.614 -1.155 1.00 84.69 233 HIS A CA 1
ATOM 1947 C C . HIS A 1 233 ? 3.733 13.293 -2.207 1.00 84.69 233 HIS A C 1
ATOM 1949 O O . HIS A 1 233 ? 4.164 13.481 -3.340 1.00 84.69 233 HIS A O 1
ATOM 1955 N N . ALA A 1 234 ? 2.526 13.730 -1.830 1.00 83.69 234 ALA A N 1
ATOM 1956 C CA . ALA A 1 234 ? 1.606 14.424 -2.731 1.00 83.69 234 ALA A CA 1
ATOM 1957 C C . ALA A 1 234 ? 2.200 15.736 -3.269 1.00 83.69 234 ALA A C 1
ATOM 1959 O O . ALA A 1 234 ? 2.067 16.032 -4.453 1.00 83.69 234 ALA A O 1
ATOM 1960 N N . PHE A 1 235 ? 2.901 16.492 -2.421 1.00 83.94 235 PHE A N 1
ATOM 1961 C CA . PHE A 1 235 ? 3.628 17.694 -2.824 1.00 83.94 235 PHE A CA 1
ATOM 1962 C C . PHE A 1 235 ? 4.719 17.376 -3.851 1.00 83.94 235 PHE A C 1
ATOM 1964 O O . PHE A 1 235 ? 4.814 18.044 -4.876 1.00 83.94 235 PHE A O 1
ATOM 1971 N N . GLN A 1 236 ? 5.508 16.325 -3.620 1.00 81.88 236 GLN A N 1
ATOM 1972 C CA . GLN A 1 236 ? 6.545 15.916 -4.559 1.00 81.88 236 GLN A CA 1
ATOM 1973 C C . GLN A 1 236 ? 5.973 15.446 -5.904 1.00 81.88 236 GLN A C 1
ATOM 1975 O O . GLN A 1 236 ? 6.512 15.810 -6.947 1.00 81.88 236 GLN A O 1
ATOM 1980 N N . VAL A 1 237 ? 4.880 14.678 -5.894 1.00 78.69 237 VAL A N 1
ATOM 1981 C CA . VAL A 1 237 ? 4.181 14.264 -7.122 1.00 78.69 237 VAL A CA 1
ATOM 1982 C C . VAL A 1 237 ? 3.660 15.487 -7.878 1.00 78.69 237 VAL A C 1
ATOM 1984 O O . VAL A 1 237 ? 3.865 15.582 -9.085 1.00 78.69 237 VAL A O 1
ATOM 1987 N N . ALA A 1 238 ? 3.074 16.462 -7.176 1.00 79.94 238 ALA A N 1
ATOM 1988 C CA . ALA A 1 238 ? 2.599 17.703 -7.785 1.00 79.94 238 ALA A CA 1
ATOM 1989 C C . ALA A 1 238 ? 3.735 18.522 -8.422 1.00 79.94 238 ALA A C 1
ATOM 1991 O O . ALA A 1 238 ? 3.550 19.065 -9.504 1.00 79.94 238 ALA A O 1
ATOM 1992 N N . LEU A 1 239 ? 4.920 18.581 -7.804 1.00 78.31 239 LEU A N 1
ATOM 1993 C CA . LEU A 1 239 ? 6.090 19.230 -8.409 1.00 78.31 239 LEU A CA 1
ATOM 1994 C C . LEU A 1 239 ? 6.613 18.479 -9.641 1.00 78.31 239 LEU A C 1
ATOM 1996 O O . LEU A 1 239 ? 7.049 19.113 -10.599 1.00 78.31 239 LEU A O 1
ATOM 2000 N N . ALA A 1 240 ? 6.588 17.144 -9.614 1.00 73.19 240 ALA A N 1
ATOM 2001 C CA . ALA A 1 240 ? 7.051 16.318 -10.727 1.00 73.19 240 ALA A CA 1
ATOM 2002 C C . ALA A 1 240 ? 6.118 16.421 -11.944 1.00 73.19 240 ALA A C 1
ATOM 2004 O O . ALA A 1 240 ? 6.596 16.568 -13.062 1.00 73.19 240 ALA A O 1
ATOM 2005 N N . GLN A 1 241 ? 4.801 16.418 -11.716 1.00 67.94 241 GLN A N 1
ATOM 2006 C CA . GLN A 1 241 ? 3.779 16.580 -12.761 1.00 67.94 241 GLN A CA 1
ATOM 2007 C C . GLN A 1 241 ? 3.598 18.044 -13.191 1.00 67.94 241 GLN A C 1
ATOM 2009 O O . GLN A 1 241 ? 3.185 18.332 -14.308 1.00 67.94 241 GLN A O 1
ATOM 2014 N N . GLY A 1 242 ? 3.910 18.985 -12.299 1.00 57.81 242 GLY A N 1
ATOM 2015 C CA . GLY A 1 242 ? 3.704 20.419 -12.485 1.00 57.81 242 GLY A CA 1
ATOM 2016 C C . GLY A 1 242 ? 4.618 21.088 -13.507 1.00 57.81 242 GLY A C 1
ATOM 2017 O O . GLY A 1 242 ? 4.335 22.223 -13.878 1.00 57.81 242 GLY A O 1
ATOM 2018 N N . LYS A 1 243 ? 5.680 20.415 -13.97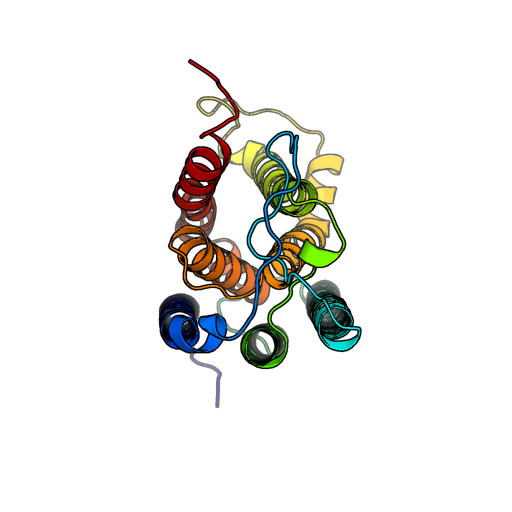2 1.00 52.03 243 LYS A N 1
ATOM 2019 C CA . LYS A 1 243 ? 6.6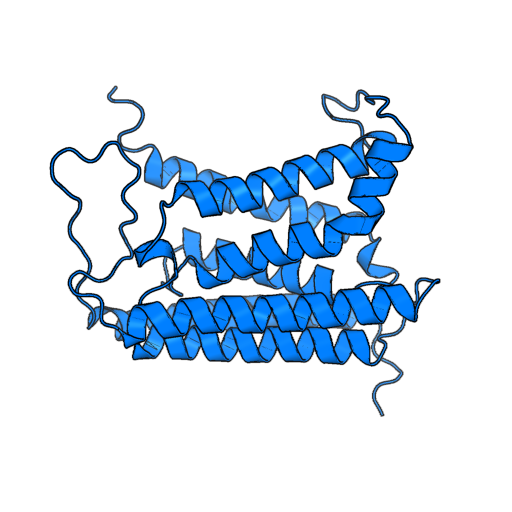28 20.990 -14.940 1.00 52.03 243 LYS A CA 1
ATOM 2020 C C . LYS A 1 243 ? 5.985 21.380 -16.277 1.00 52.03 243 LYS A C 1
ATOM 2022 O O . LYS A 1 243 ? 6.496 22.302 -16.896 1.00 52.03 243 LYS A O 1
ATOM 2027 N N . ASP A 1 244 ? 4.845 20.780 -16.634 1.00 51.25 244 ASP A N 1
ATOM 2028 C CA . ASP A 1 244 ? 4.107 21.084 -17.873 1.00 51.25 244 ASP A CA 1
ATOM 2029 C C . ASP A 1 244 ? 2.631 21.489 -17.647 1.00 51.25 244 ASP A C 1
ATOM 2031 O O . ASP A 1 244 ? 1.925 21.823 -18.597 1.00 51.25 244 ASP A O 1
ATOM 2035 N N . LEU A 1 245 ? 2.133 21.498 -16.398 1.00 47.53 245 LEU A N 1
ATOM 2036 C CA . LEU A 1 245 ? 0.732 21.856 -16.087 1.00 47.53 245 LEU A CA 1
ATOM 2037 C C . LEU A 1 245 ? 0.457 23.369 -16.153 1.00 47.53 245 LEU A C 1
ATOM 2039 O O . LEU A 1 245 ? -0.689 23.778 -16.339 1.00 47.53 245 LEU A O 1
ATOM 2043 N N . TRP A 1 246 ? 1.498 24.192 -16.016 1.00 44.59 246 TRP A N 1
ATOM 2044 C CA . TRP A 1 246 ? 1.451 25.637 -16.240 1.00 44.59 246 TRP A CA 1
ATOM 2045 C C . TRP A 1 246 ? 2.656 26.060 -17.084 1.00 44.59 246 TRP A C 1
ATOM 2047 O O . TRP A 1 246 ? 3.723 26.294 -16.515 1.00 44.59 246 TRP A O 1
ATOM 2057 N N . PRO A 1 247 ? 2.511 26.198 -18.415 1.00 40.66 247 PRO A N 1
ATOM 2058 C CA . PRO A 1 247 ? 3.475 26.952 -19.199 1.00 40.66 247 PRO A CA 1
ATOM 2059 C C . PRO A 1 247 ? 3.356 28.419 -18.770 1.00 40.66 247 PRO A C 1
ATOM 2061 O O . PRO A 1 247 ? 2.449 29.131 -19.202 1.00 40.66 247 PRO A O 1
ATOM 2064 N N . MET A 1 248 ? 4.209 28.840 -17.839 1.00 45.84 248 MET A N 1
ATOM 2065 C CA . MET A 1 248 ? 4.509 30.256 -17.625 1.00 45.84 248 MET A CA 1
ATOM 2066 C C . MET A 1 248 ? 5.753 30.602 -18.427 1.00 45.84 248 MET A C 1
ATOM 2068 O O . MET A 1 248 ? 6.741 29.843 -18.305 1.00 45.84 248 MET A O 1
#

Foldseek 3Di:
DQWDDFPVNLLVVLLVVLVVLLVVLVVLAVLLVVFAWDDDDPPDPLFDDRQHGNDADPLLQVLLVVLLVVLLVQLVVLLVVCVVPDDAFARTDDPSLVSLLVSLVVSSVSLLVSCSPRNAFNLNPDIPVVLVVLVVVLLVLVCVLCLCPQNRPPSPHDDDDPVVNVVSVSCSLSSQSSSLSNNVRNHRSHNDPLSSLSSSLSSSSSNLSSSPSYVVVVDPVSVVVSSCSVVVNVVVVCVVSVPNVDPD